Protein AF-0000000078633765 (afdb_homodimer)

Nearest PDB structures (foldseek):
  7vp2-assembly1_A  TM=8.323E-01  e=4.630E-08  Arabidopsis thaliana
  7vp5-assembly1_B  TM=8.942E-01  e=1.447E-07  Arabidopsis thaliana
  7vp4-assembly2_E  TM=9.116E-01  e=2.073E-07  Arabidopsis thaliana
  7vp4-assembly3_J  TM=9.241E-01  e=2.281E-06  Arabidopsis thaliana
  7vp4-assembly1_B  TM=9.145E-01  e=2.731E-06  Arabidopsis thaliana

InterPro domains:
  IPR005333 Transcription factor, TCP [PTHR31072] (24-94)
  IPR017887 Transcription factor TCP subgroup [PF03634] (32-100)
  IPR017887 Transcription factor TCP subgroup [PS51369] (33-91)

Structure (mmCIF, N/CA/C/O backbone):
data_AF-0000000078633765-model_v1
#
loop_
_entity.id
_entity.type
_entity.pdbx_description
1 polymer 'TCP domain-containing protein'
#
loop_
_atom_site.group_PDB
_atom_site.id
_atom_site.type_symbol
_atom_site.label_atom_id
_atom_site.label_alt_id
_atom_site.label_comp_id
_atom_site.label_asym_id
_atom_site.label_entity_id
_atom_site.label_seq_id
_atom_site.pdbx_PDB_ins_code
_atom_site.Cartn_x
_atom_site.Cartn_y
_atom_site.Cartn_z
_atom_site.occupancy
_atom_site.B_iso_or_equiv
_atom_site.auth_seq_id
_atom_site.auth_comp_id
_atom_site.auth_asym_id
_atom_site.auth_atom_id
_atom_site.pdbx_PDB_model_num
ATOM 1 N N . LEU A 1 1 ? -12.383 -4.688 -22.656 1 28.09 1 LEU A N 1
ATOM 2 C CA . LEU A 1 1 ? -13.508 -4.848 -21.75 1 28.09 1 LEU A CA 1
ATOM 3 C C . LEU A 1 1 ? -13.766 -3.564 -20.969 1 28.09 1 LEU A C 1
ATOM 5 O O . LEU A 1 1 ? -12.898 -3.086 -20.234 1 28.09 1 LEU A O 1
ATOM 9 N N . GLU A 1 2 ? -14.734 -2.764 -21.484 1 28.36 2 GLU A N 1
ATOM 10 C CA . GLU A 1 2 ? -15.195 -1.438 -21.078 1 28.36 2 GLU A CA 1
ATOM 11 C C . GLU A 1 2 ? -15.633 -1.429 -19.625 1 28.36 2 GLU A C 1
ATOM 13 O O . GLU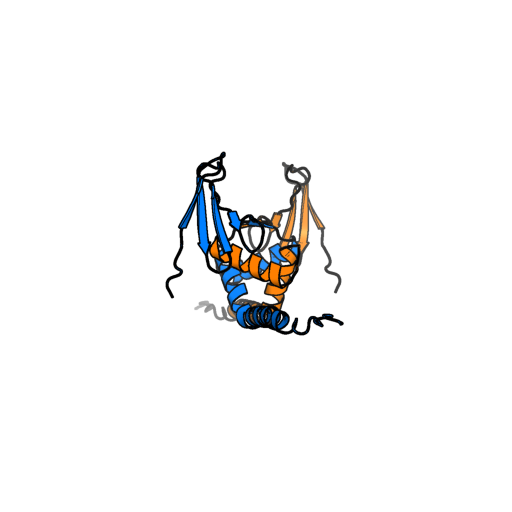 A 1 2 ? -16.5 -2.205 -19.219 1 28.36 2 GLU A O 1
ATOM 18 N N . ASN A 1 3 ? -14.68 -1.209 -18.703 1 32.03 3 ASN A N 1
ATOM 19 C CA . ASN A 1 3 ? -14.984 -0.953 -17.312 1 32.03 3 ASN A CA 1
ATOM 20 C C . ASN A 1 3 ? -16.219 -0.061 -17.156 1 32.03 3 ASN A C 1
ATOM 22 O O . ASN A 1 3 ? -16.156 1.135 -17.453 1 32.03 3 ASN A O 1
ATOM 26 N N . GLN A 1 4 ? -17.328 -0.613 -17.547 1 36.75 4 GLN A N 1
ATOM 27 C CA . GLN A 1 4 ? -18.609 0.084 -17.469 1 36.75 4 GLN A CA 1
ATOM 28 C C . GLN A 1 4 ? -18.844 0.65 -16.062 1 36.75 4 GLN A C 1
ATOM 30 O O . GLN A 1 4 ? -18.969 -0.104 -15.102 1 36.75 4 GLN A O 1
ATOM 35 N N . ARG A 1 5 ? -18.5 1.762 -15.945 1 44.59 5 ARG A N 1
ATOM 36 C CA . ARG A 1 5 ? -18.719 2.664 -14.812 1 44.59 5 ARG A CA 1
ATOM 37 C C . ARG A 1 5 ? -20.203 2.932 -14.609 1 44.59 5 ARG A C 1
ATOM 39 O O . ARG A 1 5 ? -20.859 3.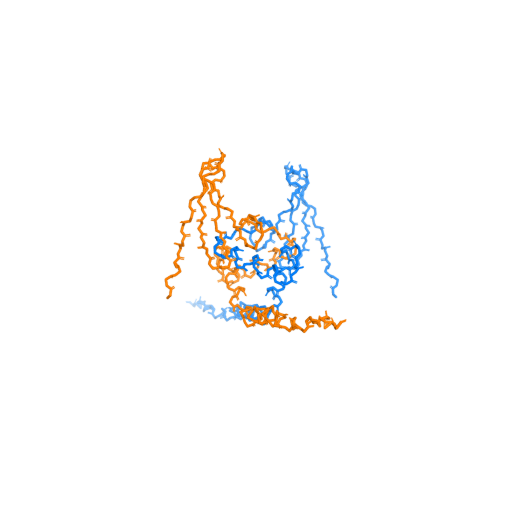51 -15.477 1 44.59 5 ARG A O 1
ATOM 46 N N . ARG A 1 6 ? -20.953 2.053 -13.914 1 40.91 6 ARG A N 1
ATOM 47 C CA . ARG A 1 6 ? -22.312 2.459 -13.609 1 40.91 6 ARG A CA 1
ATOM 48 C C . ARG A 1 6 ? -22.344 3.484 -12.484 1 40.91 6 ARG A C 1
ATOM 50 O O . ARG A 1 6 ? -21.797 3.25 -11.406 1 40.91 6 ARG A O 1
ATOM 57 N N . ARG A 1 7 ? -22.688 4.641 -12.75 1 45 7 ARG A N 1
ATOM 58 C CA . ARG A 1 7 ? -22.812 5.742 -11.797 1 45 7 ARG A CA 1
ATOM 59 C C . ARG A 1 7 ? -24.188 5.734 -11.117 1 45 7 ARG A C 1
ATOM 61 O O . ARG A 1 7 ? -25.219 5.711 -11.789 1 45 7 ARG A O 1
ATOM 68 N N . LEU A 1 8 ? -24.25 5.324 -9.844 1 48.59 8 LEU A N 1
ATOM 69 C CA . LEU A 1 8 ? -25.484 5.473 -9.102 1 48.59 8 LEU A CA 1
ATOM 70 C C . LEU A 1 8 ? -25.438 6.699 -8.195 1 48.59 8 LEU A C 1
ATOM 72 O O . LEU A 1 8 ? -24.406 6.977 -7.574 1 48.59 8 LEU A O 1
ATOM 76 N N . SER A 1 9 ? -26.344 7.637 -8.344 1 43.41 9 SER A N 1
ATOM 77 C CA . SER A 1 9 ? -26.453 8.844 -7.539 1 43.41 9 SER A CA 1
ATOM 78 C C . SER A 1 9 ? -27.438 8.648 -6.383 1 43.41 9 SER A C 1
ATOM 80 O O . SER A 1 9 ? -28.531 8.109 -6.566 1 43.41 9 SER A O 1
ATOM 82 N N . PHE A 1 10 ? -26.891 8.422 -5.18 1 45.28 10 PHE A N 1
ATOM 83 C CA . PHE A 1 10 ? -27.781 8.375 -4.027 1 45.28 10 PHE A CA 1
ATOM 84 C C . PHE A 1 10 ? -27.75 9.695 -3.266 1 45.28 10 PHE A C 1
ATOM 86 O O . PHE A 1 10 ? -26.703 10.32 -3.129 1 45.28 10 PHE A O 1
ATOM 93 N N . GLN A 1 11 ? -28.906 10.25 -3.016 1 46.56 11 GLN A N 1
ATOM 94 C CA . GLN A 1 11 ? -29.109 11.5 -2.293 1 46.56 11 GLN A CA 1
ATOM 95 C C . GLN A 1 11 ? -29.25 11.25 -0.794 1 46.56 11 GLN A C 1
ATOM 97 O O . GLN A 1 11 ? -30.094 10.453 -0.371 1 46.56 11 GLN A O 1
ATOM 102 N N . SER A 1 12 ? -28.219 11.234 -0.003 1 42.44 12 SER A N 1
ATOM 103 C CA . SER A 1 12 ? -28.391 11.219 1.445 1 42.44 12 SER A CA 1
ATOM 104 C C . SER A 1 12 ? -28.438 12.633 2.018 1 42.44 12 SER A C 1
ATOM 106 O O . SER A 1 12 ? -27.984 13.586 1.366 1 42.44 12 SER A O 1
ATOM 108 N N . ARG A 1 13 ? -29.031 12.828 3.227 1 50.56 13 ARG A N 1
ATOM 109 C CA . ARG A 1 13 ? -29.297 14.109 3.869 1 50.56 13 ARG A CA 1
ATOM 110 C C . ARG A 1 13 ? -28.062 15.016 3.814 1 50.56 13 ARG A C 1
ATOM 112 O O . ARG A 1 13 ? -28.188 16.234 3.736 1 50.56 13 ARG A O 1
ATOM 119 N N . GLY A 1 14 ? -26.875 14.641 4.008 1 46.53 14 GLY A N 1
ATOM 120 C CA . GLY A 1 14 ? -25.641 15.406 4.105 1 46.53 14 GLY A CA 1
ATOM 121 C C . GLY A 1 14 ? -24.875 15.469 2.795 1 46.53 14 GLY A C 1
ATOM 122 O O . GLY A 1 14 ? -23.688 15.773 2.781 1 46.53 14 GLY A O 1
ATOM 123 N N . GLY A 1 15 ? -25.562 15.5 1.673 1 52.66 15 GLY A N 1
ATOM 124 C CA . GLY A 1 15 ? -25.141 15.797 0.319 1 52.66 15 GLY A CA 1
ATOM 125 C C . GLY A 1 15 ? -25.219 14.609 -0.617 1 52.66 15 GLY A C 1
ATOM 126 O O . GLY A 1 15 ? -25.578 13.508 -0.194 1 52.66 15 GLY A O 1
ATOM 127 N N . GLU A 1 16 ? -25.297 14.969 -1.911 1 61.03 16 GLU A N 1
ATOM 128 C CA . GLU A 1 16 ? -25.406 13.977 -2.979 1 61.03 16 GLU A CA 1
ATOM 129 C C . GLU A 1 16 ? -24.141 13.117 -3.064 1 61.03 16 GLU A C 1
ATOM 131 O O . GLU A 1 16 ? -23.031 13.633 -2.924 1 61.03 16 GLU A O 1
ATOM 136 N N . ARG A 1 17 ? -24.344 11.953 -2.668 1 60.34 17 ARG A N 1
ATOM 137 C CA . ARG A 1 17 ? -23.266 11 -2.883 1 60.34 17 ARG A CA 1
ATOM 138 C C . ARG A 1 17 ? -23.406 10.289 -4.227 1 60.34 17 ARG A C 1
ATOM 140 O O . ARG A 1 17 ? -24.531 10.031 -4.676 1 60.34 17 ARG A O 1
ATOM 147 N N . GLU A 1 18 ? -22.312 10.367 -4.996 1 66.94 18 GLU A N 1
ATOM 148 C CA . GLU A 1 18 ? -22.234 9.586 -6.23 1 66.94 18 GLU A CA 1
ATOM 149 C C . GLU A 1 18 ? -21.531 8.258 -6.004 1 66.94 18 GLU A C 1
ATOM 151 O O . GLU A 1 18 ? -20.5 8.203 -5.336 1 66.94 18 GLU A O 1
ATOM 156 N N . ILE A 1 19 ? -22.219 7.258 -6.266 1 68.75 19 ILE A N 1
ATOM 157 C CA . ILE A 1 19 ? -21.625 5.922 -6.199 1 68.75 19 ILE A CA 1
ATOM 158 C C . ILE A 1 19 ? -21.281 5.438 -7.605 1 68.75 19 ILE A C 1
ATOM 160 O O . ILE A 1 19 ? -22.125 5.484 -8.508 1 68.75 19 ILE A O 1
ATOM 164 N N . VAL A 1 20 ? -20 5.195 -7.82 1 67 20 VAL A N 1
ATOM 165 C CA . VAL A 1 20 ? -19.547 4.605 -9.078 1 67 20 VAL A CA 1
ATOM 166 C C . VAL A 1 20 ? -19.109 3.16 -8.836 1 67 20 VAL A C 1
ATOM 168 O O . VAL A 1 20 ? -18.219 2.9 -8.031 1 67 20 VAL A O 1
ATOM 171 N N . GLU A 1 21 ? -19.781 2.295 -9.453 1 69.38 21 GLU A N 1
ATOM 172 C CA . GLU A 1 21 ? -19.438 0.878 -9.352 1 69.38 21 GLU A CA 1
ATOM 173 C C . GLU A 1 21 ? -18.172 0.551 -10.133 1 69.38 21 GLU A C 1
ATOM 175 O O . GLU A 1 21 ? -17.984 1.037 -11.25 1 69.38 21 GLU A O 1
ATOM 180 N N . VAL A 1 22 ? -17.344 0.003 -9.477 1 61.75 22 VAL A N 1
ATOM 181 C CA . VAL A 1 22 ? -16.141 -0.502 -10.117 1 61.75 22 VAL A CA 1
ATOM 182 C C . VAL A 1 22 ? -15.961 -1.981 -9.781 1 61.75 22 VAL A C 1
ATOM 184 O O . VAL A 1 22 ? -16.609 -2.504 -8.875 1 61.75 22 VAL A O 1
ATOM 187 N N . GLU A 1 23 ? -15.273 -2.684 -10.656 1 60.44 23 GLU A N 1
ATOM 188 C CA . GLU A 1 23 ? -15.023 -4.094 -10.375 1 60.44 23 GLU A CA 1
ATOM 189 C C . GLU A 1 23 ? -14.5 -4.289 -8.953 1 60.44 23 GLU A C 1
ATOM 191 O O . GLU A 1 23 ? -13.461 -3.729 -8.586 1 60.44 23 GLU A O 1
ATOM 196 N N . GLY A 1 24 ? -15.188 -5.012 -8.242 1 56.12 24 GLY A N 1
ATOM 197 C CA . GLY A 1 24 ? -14.758 -5.355 -6.898 1 56.12 24 GLY A CA 1
ATOM 198 C C . GLY A 1 24 ? -15.219 -4.363 -5.848 1 56.12 24 GLY A C 1
ATOM 199 O O . GLY A 1 24 ? -14.938 -4.527 -4.66 1 56.12 24 GLY A O 1
ATOM 200 N N . GLY A 1 25 ? -15.75 -3.287 -6.332 1 69.19 25 GLY A N 1
ATOM 201 C CA . GLY A 1 25 ? -16.203 -2.355 -5.316 1 69.19 25 GLY A CA 1
ATOM 202 C C . GLY A 1 25 ? -16.891 -1.127 -5.891 1 69.19 25 GLY A C 1
ATOM 203 O O . GLY A 1 25 ? -17.469 -1.183 -6.977 1 69.19 25 GLY A O 1
ATOM 204 N N . HIS A 1 26 ? -17.016 -0.243 -5.043 1 72.19 26 HIS A N 1
ATOM 205 C CA . HIS A 1 26 ? -17.625 1.006 -5.496 1 72.19 26 HIS A CA 1
ATOM 206 C C . HIS A 1 26 ? -16.859 2.211 -4.957 1 72.19 26 HIS A C 1
ATOM 208 O O . HIS A 1 26 ? -16.109 2.096 -3.984 1 72.19 26 HIS A O 1
ATOM 214 N N . ILE A 1 27 ? -16.844 3.309 -5.703 1 75.94 27 ILE A N 1
ATOM 215 C CA . ILE A 1 27 ? -16.312 4.602 -5.297 1 75.94 27 ILE A CA 1
ATOM 216 C C . ILE A 1 27 ? -17.453 5.508 -4.832 1 75.94 27 ILE A C 1
ATOM 218 O O . ILE A 1 27 ? -18.469 5.641 -5.52 1 75.94 27 ILE A O 1
ATOM 222 N N . VAL A 1 28 ? -17.391 5.965 -3.592 1 70.56 28 VAL A N 1
ATOM 223 C CA . VAL A 1 28 ? -18.406 6.871 -3.068 1 70.56 28 VAL A CA 1
ATOM 224 C C . VAL A 1 28 ? -17.828 8.273 -2.928 1 70.56 28 VAL A C 1
ATOM 226 O O . VAL A 1 28 ? -16.734 8.453 -2.373 1 70.56 28 VAL A O 1
ATOM 229 N N . ARG A 1 29 ? -18.328 9.156 -3.596 1 66.75 29 ARG A N 1
ATOM 230 C CA . ARG A 1 29 ? -17.891 10.547 -3.545 1 66.75 29 ARG A CA 1
ATOM 231 C C . ARG A 1 29 ? -19 11.453 -3.006 1 66.75 29 ARG A C 1
ATOM 233 O O . ARG A 1 29 ? -20.156 11.352 -3.43 1 66.75 29 ARG A O 1
ATOM 240 N N . ALA A 1 30 ? -18.625 11.953 -1.748 1 58.84 30 ALA A N 1
ATOM 241 C CA . ALA A 1 30 ? -19.594 12.945 -1.314 1 58.84 30 ALA A CA 1
ATOM 242 C C . ALA A 1 30 ? -19.422 14.258 -2.072 1 58.84 30 ALA A C 1
ATOM 244 O O . ALA A 1 30 ? -18.297 14.695 -2.316 1 58.84 30 ALA A O 1
ATOM 245 N N . ILE A 1 31 ? -20.5 14.562 -2.58 1 55.72 31 ILE A N 1
ATOM 246 C CA . ILE A 1 31 ? -20.531 15.883 -3.205 1 55.72 31 ILE A CA 1
ATOM 247 C C . ILE A 1 31 ? -20.516 16.969 -2.129 1 55.72 31 ILE A C 1
ATOM 249 O O . ILE A 1 31 ? -21.281 16.906 -1.162 1 55.72 31 ILE A O 1
ATOM 253 N N . GLY A 1 32 ? -19.391 17.812 -2.117 1 53.12 32 GLY A N 1
ATOM 254 C CA . GLY A 1 32 ? -19.359 18.969 -1.224 1 53.12 32 GLY A CA 1
ATOM 255 C C . GLY A 1 32 ? -18.359 18.812 -0.095 1 53.12 32 GLY A C 1
ATOM 256 O O . GLY A 1 32 ? -18.25 19.703 0.759 1 53.12 32 GLY A O 1
ATOM 257 N N . ARG A 1 33 ? -17.812 17.484 0.115 1 55.78 33 ARG A N 1
ATOM 258 C CA . ARG A 1 33 ? -16.953 17.406 1.284 1 55.78 33 ARG A CA 1
ATOM 259 C C . ARG A 1 33 ? -15.648 18.172 1.062 1 55.78 33 ARG A C 1
ATOM 261 O O . ARG A 1 33 ? -15.188 18.297 -0.072 1 55.78 33 ARG A O 1
ATOM 268 N N . LYS A 1 34 ? -15.352 18.766 2.078 1 57.31 34 LYS A N 1
ATOM 269 C CA . LYS A 1 34 ? -14.141 19.578 2.111 1 57.31 34 LYS A CA 1
ATOM 270 C C . LYS A 1 34 ? -12.93 18.781 1.613 1 57.31 34 LYS A C 1
ATOM 272 O O . LYS A 1 34 ? -12.102 19.312 0.867 1 57.31 34 LYS A O 1
ATOM 277 N N . ASP A 1 35 ? -12.922 17.641 2.176 1 59.5 35 ASP A N 1
ATOM 278 C CA . ASP A 1 35 ? -11.75 16.922 1.69 1 59.5 35 ASP A CA 1
ATOM 279 C C . ASP A 1 35 ? -12.078 16.141 0.422 1 59.5 35 ASP A C 1
ATOM 281 O O . ASP A 1 35 ? -12.969 15.281 0.425 1 59.5 35 ASP A O 1
ATOM 285 N N . GLY A 1 36 ? -12.445 16.859 -0.588 1 57.91 36 GLY A N 1
ATOM 286 C CA . GLY A 1 36 ? -12.789 16.484 -1.948 1 57.91 36 GLY A CA 1
ATOM 287 C C . GLY A 1 36 ? -12.328 15.078 -2.305 1 57.91 36 GLY A C 1
ATOM 288 O O . GLY A 1 36 ? -12.281 14.719 -3.484 1 57.91 36 GLY A O 1
ATOM 289 N N . HIS A 1 37 ? -11.875 14.258 -1.226 1 65.69 37 HIS A N 1
ATOM 290 C CA . HIS A 1 37 ? -11.383 12.969 -1.693 1 65.69 37 HIS A CA 1
ATOM 291 C C . HIS A 1 37 ? -12.461 11.891 -1.59 1 65.69 37 HIS A C 1
ATOM 293 O O . HIS A 1 37 ? -13.227 11.867 -0.626 1 65.69 37 HIS A O 1
ATOM 299 N N . SER A 1 38 ? -12.672 11.117 -2.623 1 71.31 38 SER A N 1
ATOM 300 C CA . SER A 1 38 ? -13.602 9.992 -2.709 1 71.31 38 SER A CA 1
ATOM 301 C C . SER A 1 38 ? -13.203 8.867 -1.765 1 71.31 38 SER A C 1
ATOM 303 O O . SER A 1 38 ? -12.031 8.742 -1.406 1 71.31 38 SER A O 1
ATOM 305 N N . LYS A 1 39 ? -14.125 8.188 -1.198 1 76.12 39 LYS A N 1
ATOM 306 C CA . LYS A 1 39 ? -13.906 6.938 -0.477 1 76.12 39 LYS A CA 1
ATOM 307 C C . LYS A 1 39 ? -14.18 5.73 -1.371 1 76.12 39 LYS A C 1
ATOM 309 O O . LYS A 1 39 ? -14.82 5.859 -2.416 1 76.12 39 LYS A O 1
ATOM 314 N N . VAL A 1 40 ? -13.656 4.602 -1.014 1 75.25 40 VAL A N 1
ATOM 315 C CA . VAL A 1 40 ? -13.859 3.371 -1.77 1 75.25 40 VAL A CA 1
ATOM 316 C C . VAL A 1 40 ? -14.594 2.352 -0.908 1 75.25 40 VAL A C 1
ATOM 318 O O . VAL A 1 40 ? -14.398 2.293 0.308 1 75.25 40 VAL A O 1
ATOM 321 N N . CYS A 1 41 ? -15.539 1.785 -1.489 1 72 41 CYS A N 1
ATOM 322 C CA . CYS A 1 41 ? -16.297 0.757 -0.792 1 72 41 CYS A CA 1
ATOM 323 C C . CYS A 1 41 ? -16.047 -0.617 -1.399 1 72 41 CYS A C 1
ATOM 325 O O . CYS A 1 41 ? -16.109 -0.783 -2.619 1 72 41 CYS A O 1
ATOM 327 N N . THR A 1 42 ? -15.586 -1.505 -0.692 1 70.06 42 THR A N 1
ATOM 328 C CA . THR A 1 42 ? -15.516 -2.906 -1.093 1 70.06 42 THR A CA 1
ATOM 329 C C . THR A 1 42 ? -16.672 -3.695 -0.503 1 70.06 42 THR A C 1
ATOM 331 O O . THR A 1 42 ? -17.781 -3.164 -0.349 1 70.06 42 THR A O 1
ATOM 334 N N . VAL A 1 43 ? -16.594 -4.746 0.115 1 68.19 43 VAL A N 1
ATOM 335 C CA . VAL A 1 43 ? -17.688 -5.633 0.514 1 68.19 43 VAL A CA 1
ATOM 336 C C . VAL A 1 43 ? -18.609 -4.918 1.503 1 68.19 43 VAL A C 1
ATOM 338 O O . VAL A 1 43 ? -19.812 -4.836 1.291 1 68.19 43 VAL A O 1
ATOM 341 N N . CYS A 1 44 ? -18.031 -4.289 2.525 1 62.97 44 CYS A N 1
ATOM 342 C CA . CYS A 1 44 ? -19.047 -3.973 3.525 1 62.97 44 CYS A CA 1
ATOM 343 C C . CYS A 1 44 ? -18.969 -2.504 3.924 1 62.97 44 CYS A C 1
ATOM 345 O O . CYS A 1 44 ? -19.984 -1.926 4.348 1 62.97 44 CYS A O 1
ATOM 347 N N . TRP A 1 45 ? -17.844 -2.014 3.715 1 70.12 45 TRP A N 1
ATOM 348 C CA . TRP A 1 45 ? -17.781 -0.697 4.344 1 70.12 45 TRP A CA 1
ATOM 349 C C . TRP A 1 45 ? -16.859 0.236 3.574 1 70.12 45 TRP A C 1
ATOM 351 O O . TRP A 1 45 ? -15.906 -0.215 2.932 1 70.12 45 TRP A O 1
ATOM 361 N N . PRO A 1 46 ? -17.234 1.546 3.615 1 80.69 46 PRO A N 1
ATOM 362 C CA . PRO A 1 46 ? -16.375 2.537 2.965 1 80.69 46 PRO A CA 1
ATOM 363 C C . PRO A 1 46 ? -15 2.633 3.609 1 80.69 46 PRO A C 1
ATOM 365 O O . PRO A 1 46 ? -14.875 2.539 4.832 1 80.69 46 PRO A O 1
ATOM 368 N N . ARG A 1 47 ? -14.031 2.717 2.764 1 85.94 47 ARG A N 1
ATOM 369 C CA . ARG A 1 47 ? -12.641 2.85 3.199 1 85.94 47 ARG A CA 1
ATOM 370 C C . ARG A 1 47 ? -11.969 4.043 2.529 1 85.94 47 ARG A C 1
ATOM 372 O O . ARG A 1 47 ? -12.383 4.473 1.45 1 85.94 47 ARG A O 1
ATOM 379 N N . ASP A 1 48 ? -11 4.574 3.221 1 85.56 48 ASP A N 1
ATOM 380 C CA . ASP A 1 48 ? -10.211 5.664 2.662 1 85.56 48 ASP A CA 1
ATOM 381 C C . ASP A 1 48 ? -9.305 5.168 1.539 1 85.56 48 ASP A C 1
ATOM 383 O O . ASP A 1 48 ? -8.922 3.998 1.517 1 85.56 48 ASP A O 1
ATOM 387 N N . ARG A 1 49 ? -9.008 6.051 0.727 1 91.06 49 ARG A N 1
ATOM 388 C CA . ARG A 1 49 ? -8.086 5.715 -0.354 1 91.06 49 ARG A CA 1
ATOM 389 C C . ARG A 1 49 ? -6.637 5.754 0.129 1 91.06 49 ARG A C 1
ATOM 391 O O . ARG A 1 49 ? -5.719 5.383 -0.607 1 91.06 49 ARG A O 1
ATOM 398 N N . CYS A 1 50 ? -6.457 6.234 1.303 1 91.12 50 CYS A N 1
ATOM 399 C CA . CYS A 1 50 ? -5.133 6.254 1.917 1 91.12 50 CYS A CA 1
ATOM 400 C C . CYS A 1 50 ? -4.914 5.016 2.777 1 91.12 50 CYS A C 1
ATOM 402 O O . CYS A 1 50 ? -5.59 4.828 3.789 1 91.12 50 CYS A O 1
ATOM 404 N N . VAL A 1 51 ? -3.984 4.184 2.496 1 94.25 51 VAL A N 1
ATOM 405 C CA . VAL A 1 51 ? -3.65 2.957 3.215 1 94.25 51 VAL A CA 1
ATOM 406 C C . VAL A 1 51 ? -2.516 3.23 4.199 1 94.25 51 VAL A C 1
ATOM 408 O O . VAL A 1 51 ? -1.382 3.496 3.793 1 94.25 51 VAL A O 1
ATOM 411 N N . ARG A 1 52 ? -2.832 3.166 5.457 1 91.44 52 ARG A N 1
ATOM 412 C CA . ARG A 1 52 ? -1.803 3.363 6.473 1 91.44 52 ARG A CA 1
ATOM 413 C C . ARG A 1 52 ? -1.006 2.082 6.699 1 91.44 52 ARG A C 1
ATOM 415 O O . ARG A 1 52 ? -1.576 1.04 7.031 1 91.44 52 ARG A O 1
ATOM 422 N N . LEU A 1 53 ? 0.319 2.189 6.594 1 94.31 53 LEU A N 1
ATOM 423 C CA . LEU A 1 53 ? 1.208 1.038 6.707 1 94.31 53 LEU A CA 1
ATOM 424 C C . LEU A 1 53 ? 2.074 1.143 7.961 1 94.31 53 LEU A C 1
ATOM 426 O O . LEU A 1 53 ? 2.283 2.238 8.484 1 94.31 53 LEU A O 1
ATOM 430 N N . ALA A 1 54 ? 2.428 -0.034 8.398 1 91.19 54 ALA A N 1
ATOM 431 C CA . ALA A 1 54 ? 3.49 -0.042 9.406 1 91.19 54 ALA A CA 1
ATOM 432 C C . ALA A 1 54 ? 4.773 0.566 8.844 1 91.19 54 ALA A C 1
ATOM 434 O O . ALA A 1 54 ? 5.008 0.54 7.637 1 91.19 54 ALA A O 1
ATOM 435 N N . ALA A 1 55 ? 5.551 1.074 9.734 1 87.44 55 ALA A N 1
ATOM 436 C CA . ALA A 1 55 ? 6.754 1.788 9.32 1 87.44 55 ALA A CA 1
ATOM 437 C C . ALA A 1 55 ? 7.617 0.921 8.414 1 87.44 55 ALA A C 1
ATOM 439 O O . ALA A 1 55 ? 8.016 1.355 7.328 1 87.44 55 ALA A O 1
ATOM 440 N N . HIS A 1 56 ? 7.918 -0.292 8.891 1 89.38 56 HIS A N 1
ATOM 441 C CA . HIS A 1 56 ? 8.781 -1.189 8.141 1 89.38 56 HIS A CA 1
ATOM 442 C C . HIS A 1 56 ? 8.18 -1.533 6.785 1 89.38 56 HIS A C 1
ATOM 444 O O . HIS A 1 56 ? 8.875 -1.548 5.77 1 89.38 56 HIS A O 1
ATOM 450 N N . THR A 1 57 ? 6.902 -1.779 6.723 1 94.62 57 THR A N 1
ATOM 451 C CA . THR A 1 57 ? 6.203 -2.121 5.488 1 94.62 57 THR A CA 1
ATOM 452 C C . THR A 1 57 ? 6.199 -0.939 4.523 1 94.62 57 THR A C 1
ATOM 454 O O . THR A 1 57 ? 6.391 -1.114 3.32 1 94.62 57 THR A O 1
ATOM 457 N N . ALA A 1 58 ? 5.949 0.265 5.094 1 93.44 58 ALA A N 1
ATOM 458 C CA . ALA A 1 58 ? 5.965 1.479 4.285 1 93.44 58 ALA A CA 1
ATOM 459 C C . ALA A 1 58 ? 7.32 1.678 3.615 1 93.44 58 ALA A C 1
ATOM 461 O O . ALA A 1 58 ? 7.391 2.008 2.43 1 93.44 58 ALA A O 1
ATOM 462 N N . ILE A 1 59 ? 8.352 1.455 4.316 1 90.88 59 ILE A N 1
ATOM 463 C CA . ILE A 1 59 ? 9.703 1.618 3.789 1 90.88 59 ILE A CA 1
ATOM 464 C C . ILE A 1 59 ? 9.93 0.641 2.637 1 90.88 59 ILE A C 1
ATOM 466 O O . ILE A 1 59 ? 10.469 1.017 1.594 1 90.88 59 ILE A O 1
ATOM 470 N N . GLN A 1 60 ? 9.531 -0.547 2.848 1 93.06 60 GLN A N 1
ATOM 471 C CA . GLN A 1 60 ? 9.688 -1.55 1.799 1 93.06 60 GLN A CA 1
ATOM 472 C C . GLN A 1 60 ? 8.883 -1.175 0.556 1 93.06 60 GLN A C 1
ATOM 474 O O . GLN A 1 60 ? 9.383 -1.288 -0.567 1 93.06 60 GLN A O 1
ATOM 479 N N . PHE A 1 61 ? 7.617 -0.785 0.706 1 95.69 61 PHE A N 1
ATOM 480 C CA . PHE A 1 61 ? 6.766 -0.388 -0.409 1 95.69 61 PHE A CA 1
ATOM 481 C C . PHE A 1 61 ? 7.406 0.748 -1.2 1 95.69 61 PHE A C 1
ATOM 483 O O . PHE A 1 61 ? 7.48 0.69 -2.43 1 95.69 61 PHE A O 1
ATOM 490 N N . TYR A 1 62 ? 7.852 1.805 -0.423 1 93.44 62 TYR A N 1
ATOM 491 C CA . TYR A 1 62 ? 8.414 2.979 -1.08 1 93.44 62 TYR A CA 1
ATOM 492 C C . TYR A 1 62 ? 9.75 2.643 -1.739 1 93.44 62 TYR A C 1
ATOM 494 O O . TYR A 1 62 ? 10.094 3.203 -2.783 1 93.44 62 TYR A O 1
ATOM 502 N N . ASP A 1 63 ? 10.523 1.729 -1.113 1 91.69 63 ASP A N 1
ATOM 503 C CA . ASP A 1 63 ? 11.758 1.282 -1.745 1 91.69 63 ASP A CA 1
ATOM 504 C C . ASP A 1 63 ? 11.484 0.65 -3.107 1 91.69 63 ASP A C 1
ATOM 506 O O . ASP A 1 63 ? 12.164 0.957 -4.09 1 91.69 63 ASP A O 1
ATOM 510 N N . VAL A 1 64 ? 10.539 -0.211 -3.178 1 94.25 64 VAL A N 1
ATOM 511 C CA . VAL A 1 64 ? 10.172 -0.851 -4.438 1 94.25 64 VAL A CA 1
ATOM 512 C C . VAL A 1 64 ? 9.656 0.2 -5.418 1 94.25 64 VAL A C 1
ATOM 514 O O . VAL A 1 64 ? 10.023 0.185 -6.598 1 94.25 64 VAL A O 1
ATOM 517 N N . GLN A 1 65 ? 8.797 1.153 -4.922 1 94.19 65 GLN A N 1
ATOM 518 C CA . GLN A 1 65 ? 8.312 2.232 -5.777 1 94.19 65 GLN A CA 1
ATOM 519 C C . GLN A 1 65 ? 9.469 2.996 -6.41 1 94.19 65 GLN A C 1
ATOM 521 O O . GLN A 1 65 ? 9.453 3.281 -7.609 1 94.19 65 GLN A O 1
ATOM 526 N N . ASP A 1 66 ? 10.438 3.279 -5.574 1 90.44 66 ASP A N 1
ATOM 527 C CA . ASP A 1 66 ? 11.594 4.035 -6.043 1 90.44 66 ASP A CA 1
ATOM 528 C C . ASP A 1 66 ? 12.383 3.236 -7.074 1 90.44 66 ASP A C 1
ATOM 530 O O . ASP A 1 66 ? 12.828 3.787 -8.086 1 90.44 66 ASP A O 1
ATOM 534 N N . ARG A 1 67 ? 12.586 2.02 -6.891 1 91.44 67 ARG A N 1
ATOM 535 C CA . ARG A 1 67 ? 13.352 1.174 -7.797 1 91.44 67 ARG A CA 1
ATOM 536 C C . ARG A 1 67 ? 12.625 1.002 -9.133 1 91.44 67 ARG A C 1
ATOM 538 O O . ARG A 1 67 ? 13.266 0.865 -10.172 1 91.44 67 ARG A O 1
ATOM 545 N N . LEU A 1 68 ? 11.375 0.986 -9.094 1 93.12 68 LEU A N 1
ATOM 546 C CA . LEU A 1 68 ? 10.57 0.87 -10.305 1 93.12 68 LEU A CA 1
ATOM 547 C C . LEU A 1 68 ? 10.531 2.191 -11.062 1 93.12 68 LEU A C 1
ATOM 549 O O . LEU A 1 68 ? 10.188 2.225 -12.242 1 93.12 68 LEU A O 1
ATOM 553 N N . GLY A 1 69 ? 10.812 3.305 -10.289 1 90.69 69 GLY A N 1
ATOM 554 C CA . GLY A 1 69 ? 10.82 4.625 -10.906 1 90.69 69 GLY A CA 1
ATOM 555 C C . GLY A 1 69 ? 9.438 5.234 -11.023 1 90.69 69 GLY A C 1
ATOM 556 O O . GLY A 1 69 ? 9.188 6.043 -11.922 1 90.69 69 GLY A O 1
ATOM 557 N N . TYR A 1 70 ? 8.484 4.785 -10.266 1 92.44 70 TYR A N 1
ATOM 558 C CA . TYR A 1 70 ? 7.129 5.32 -10.305 1 92.44 70 TYR A CA 1
ATOM 559 C C . TYR A 1 70 ? 6.996 6.543 -9.406 1 92.44 70 TYR A C 1
ATOM 561 O O . TYR A 1 70 ? 7.484 6.543 -8.273 1 92.44 70 TYR A O 1
ATOM 569 N N . ASP A 1 71 ? 6.398 7.543 -9.742 1 89.44 71 ASP A N 1
ATOM 570 C CA . ASP A 1 71 ? 6.164 8.742 -8.953 1 89.44 71 ASP A CA 1
ATOM 571 C C . ASP A 1 71 ? 4.898 8.609 -8.109 1 89.44 71 ASP A C 1
ATOM 573 O O . ASP A 1 71 ? 4.793 9.203 -7.031 1 89.44 71 ASP A O 1
ATOM 577 N N . ARG A 1 72 ? 3.975 7.789 -8.672 1 93 72 ARG A N 1
ATOM 578 C CA . ARG A 1 72 ? 2.699 7.602 -7.988 1 93 72 ARG A CA 1
ATOM 579 C C . ARG A 1 72 ? 2.654 6.258 -7.27 1 93 72 ARG A C 1
ATOM 581 O O . ARG A 1 72 ? 2.873 5.211 -7.887 1 93 72 ARG A O 1
ATOM 588 N N . PRO A 1 73 ? 2.336 6.25 -6.004 1 95.62 73 PRO A N 1
ATOM 589 C CA . PRO A 1 73 ? 2.266 4.992 -5.258 1 95.62 73 PRO A CA 1
ATOM 590 C C . PRO A 1 73 ? 1.267 4.004 -5.859 1 95.62 73 PRO A C 1
ATOM 592 O O . PRO A 1 73 ? 1.472 2.791 -5.785 1 95.62 73 PRO A O 1
ATOM 595 N N . SER A 1 74 ? 0.228 4.445 -6.473 1 96.19 74 SER A N 1
ATOM 596 C CA . SER A 1 74 ? -0.778 3.57 -7.066 1 96.19 74 SER A CA 1
ATOM 597 C C . SER A 1 74 ? -0.172 2.688 -8.148 1 96.19 74 SER A C 1
ATOM 599 O O . SER A 1 74 ? -0.584 1.538 -8.328 1 96.19 74 SER A O 1
ATOM 601 N N . LYS A 1 75 ? 0.735 3.299 -8.891 1 97.31 75 LYS A N 1
ATOM 602 C CA . LYS A 1 75 ? 1.392 2.523 -9.938 1 97.31 75 LYS A CA 1
ATOM 603 C C . LYS A 1 75 ? 2.221 1.388 -9.344 1 97.31 75 LYS A C 1
ATOM 605 O O . LYS A 1 75 ? 2.256 0.285 -9.898 1 97.31 75 LYS A O 1
ATOM 610 N N . ALA A 1 76 ? 2.943 1.604 -8.297 1 97.75 76 ALA A N 1
ATOM 611 C CA . ALA A 1 76 ? 3.693 0.561 -7.598 1 97.75 76 ALA A CA 1
ATOM 612 C C . ALA A 1 76 ? 2.76 -0.519 -7.059 1 97.75 76 ALA A C 1
ATOM 614 O O . ALA A 1 76 ? 3.059 -1.712 -7.156 1 97.75 76 ALA A O 1
ATOM 615 N N . MET A 1 77 ? 1.693 -0.074 -6.508 1 98.31 77 MET A N 1
ATOM 616 C CA . MET A 1 77 ? 0.724 -1.036 -5.992 1 98.31 77 MET A CA 1
ATOM 617 C C . MET A 1 77 ? 0.166 -1.901 -7.117 1 98.31 77 MET A C 1
ATOM 619 O O . MET A 1 77 ? -0.014 -3.109 -6.945 1 98.31 77 MET A O 1
ATOM 623 N N . ASP A 1 78 ? -0.18 -1.249 -8.273 1 97.5 78 ASP A N 1
ATOM 624 C CA . ASP A 1 78 ? -0.628 -2.006 -9.438 1 97.5 78 ASP A CA 1
ATOM 625 C C . ASP A 1 78 ? 0.404 -3.057 -9.844 1 97.5 78 ASP A C 1
ATOM 627 O O . ASP A 1 78 ? 0.044 -4.168 -10.234 1 97.5 78 ASP A O 1
ATOM 631 N N . TRP A 1 79 ? 1.664 -2.656 -9.82 1 97.69 79 TRP A N 1
ATOM 632 C CA . TRP A 1 79 ? 2.746 -3.596 -10.094 1 97.69 79 TRP A CA 1
ATOM 633 C C . TRP A 1 79 ? 2.695 -4.781 -9.141 1 97.69 79 TRP A C 1
ATOM 635 O O . TRP A 1 79 ? 2.797 -5.934 -9.562 1 97.69 79 TRP A O 1
ATOM 645 N N . PHE A 1 80 ? 2.516 -4.574 -7.809 1 98.12 80 PHE A N 1
ATOM 646 C CA . PHE A 1 80 ? 2.383 -5.637 -6.82 1 98.12 80 PHE A CA 1
ATOM 647 C C . PHE A 1 80 ? 1.202 -6.543 -7.152 1 98.12 80 PHE A C 1
ATOM 649 O O . PHE A 1 80 ? 1.318 -7.77 -7.098 1 98.12 80 PHE A O 1
ATOM 656 N N . ILE A 1 81 ? 0.074 -5.934 -7.52 1 97.38 81 ILE A N 1
ATOM 657 C CA . ILE A 1 81 ? -1.135 -6.684 -7.852 1 97.38 81 ILE A CA 1
ATOM 658 C C . ILE A 1 81 ? -0.874 -7.574 -9.062 1 97.38 81 ILE A C 1
ATOM 660 O O . ILE A 1 81 ? -1.288 -8.734 -9.086 1 97.38 81 ILE A O 1
ATOM 664 N N . ASN A 1 82 ? -0.177 -7.051 -10.008 1 97.69 82 ASN A N 1
ATOM 665 C CA . ASN A 1 82 ? 0.151 -7.824 -11.203 1 97.69 82 ASN A CA 1
ATOM 666 C C . ASN A 1 82 ? 1.082 -8.992 -10.875 1 97.69 82 ASN A C 1
ATOM 668 O O . ASN A 1 82 ? 0.913 -10.094 -11.406 1 97.69 82 ASN A O 1
ATOM 672 N N . LYS A 1 83 ? 2.068 -8.703 -10.008 1 97.38 83 LYS A N 1
ATOM 673 C CA . LYS A 1 83 ? 3.012 -9.758 -9.633 1 97.38 83 LYS A CA 1
ATOM 674 C C . LYS A 1 83 ? 2.33 -10.836 -8.797 1 97.38 83 LYS A C 1
ATOM 676 O O . LYS A 1 83 ? 2.719 -12 -8.844 1 97.38 83 LYS A O 1
ATOM 681 N N . ALA A 1 84 ? 1.316 -10.445 -8.141 1 97.25 84 ALA A N 1
ATOM 682 C CA . ALA A 1 84 ? 0.631 -11.383 -7.254 1 97.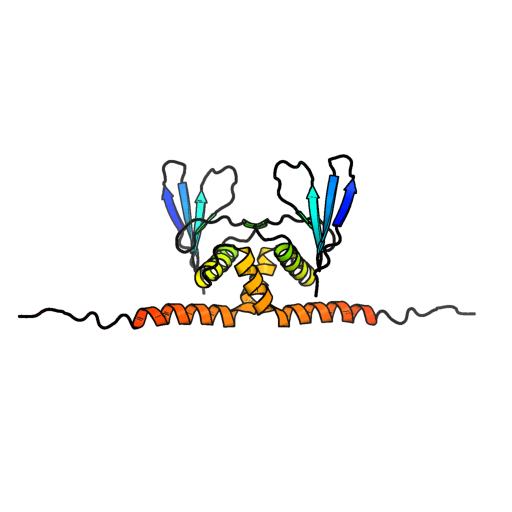25 84 ALA A CA 1
ATOM 683 C C . ALA A 1 84 ? -0.599 -11.984 -7.93 1 97.25 84 ALA A C 1
ATOM 685 O O . ALA A 1 84 ? -1.368 -12.711 -7.301 1 97.25 84 ALA A O 1
ATOM 686 N N . LYS A 1 85 ? -0.831 -11.734 -9.195 1 96.38 85 LYS A N 1
ATOM 687 C CA . LYS A 1 85 ? -2.068 -12.07 -9.891 1 96.38 85 LYS A CA 1
ATOM 688 C C . LYS A 1 85 ? -2.375 -13.562 -9.766 1 96.38 85 LYS A C 1
ATOM 690 O O . LYS A 1 85 ? -3.498 -13.945 -9.43 1 96.38 85 LYS A O 1
ATOM 695 N N . PRO A 1 86 ? -1.378 -14.547 -10.023 1 95.06 86 PRO A N 1
ATOM 696 C CA . PRO A 1 86 ? -1.699 -15.969 -9.883 1 95.06 86 PRO A CA 1
ATOM 697 C C . PRO A 1 86 ? -2.193 -16.328 -8.484 1 95.06 86 PRO A C 1
ATOM 699 O O . PRO A 1 86 ? -3.104 -17.141 -8.336 1 95.06 86 PRO A O 1
ATOM 702 N N . ALA A 1 87 ? -1.575 -15.742 -7.496 1 96 87 ALA A N 1
ATOM 703 C CA . ALA A 1 87 ? -1.96 -16.016 -6.113 1 96 87 ALA A CA 1
ATOM 704 C C . ALA A 1 87 ? -3.328 -15.414 -5.797 1 96 87 ALA A C 1
ATOM 706 O O . ALA A 1 87 ? -4.109 -16 -5.039 1 96 87 ALA A O 1
ATOM 707 N N . ILE A 1 88 ? -3.59 -14.219 -6.328 1 94.81 88 ILE A N 1
ATOM 708 C CA . ILE A 1 88 ? -4.879 -13.57 -6.117 1 94.81 88 ILE A CA 1
ATOM 709 C C . ILE A 1 88 ? -5.992 -14.414 -6.738 1 94.81 88 ILE A C 1
ATOM 711 O O . ILE A 1 88 ? -7.055 -14.586 -6.141 1 94.81 88 ILE A O 1
ATOM 715 N N . ASP A 1 89 ? -5.773 -14.961 -7.926 1 93.38 89 ASP A N 1
ATOM 716 C CA . ASP A 1 89 ? -6.758 -15.797 -8.609 1 93.38 89 ASP A CA 1
ATOM 717 C C . ASP A 1 89 ? -7.059 -17.062 -7.809 1 93.38 89 ASP A C 1
ATOM 719 O O . ASP A 1 89 ? -8.188 -17.547 -7.816 1 93.38 89 ASP A O 1
ATOM 723 N N . GLU A 1 90 ? -6.062 -17.578 -7.16 1 92.44 90 GLU A N 1
ATOM 724 C CA . GLU A 1 90 ? -6.262 -18.75 -6.316 1 92.44 90 GLU A CA 1
ATOM 725 C C . GLU A 1 90 ? -7.164 -18.438 -5.129 1 92.44 90 GLU A C 1
ATOM 727 O O . GLU A 1 90 ? -7.941 -19.281 -4.688 1 92.44 90 GLU A O 1
ATOM 732 N N . LEU A 1 91 ? -7.02 -17.234 -4.551 1 90.5 91 LEU A N 1
ATOM 733 C CA . LEU A 1 91 ? -7.883 -16.812 -3.449 1 90.5 91 LEU A CA 1
ATOM 734 C C . LEU A 1 91 ? -9.344 -16.812 -3.877 1 90.5 91 LEU A C 1
ATOM 736 O O . LEU A 1 91 ? -10.227 -17.188 -3.092 1 90.5 91 LEU A O 1
ATOM 740 N N . LYS A 1 92 ? -9.594 -16.359 -5.07 1 82.69 92 LYS A N 1
ATOM 741 C CA . LYS A 1 92 ? -10.945 -16.266 -5.609 1 82.69 92 LYS A CA 1
ATOM 742 C C . LYS A 1 92 ? -11.57 -17.656 -5.789 1 82.69 92 LYS A C 1
ATOM 744 O O . LYS A 1 92 ? -12.773 -17.828 -5.594 1 82.69 92 LYS A O 1
ATOM 749 N N . LYS A 1 93 ? -10.805 -18.641 -6.234 1 82.19 93 LYS A N 1
ATOM 750 C CA . LYS A 1 93 ? -11.289 -20 -6.441 1 82.19 93 LYS A CA 1
ATOM 751 C C . LYS A 1 93 ? -11.672 -20.656 -5.117 1 82.19 93 LYS A C 1
ATOM 753 O O . LYS A 1 93 ? -12.609 -21.453 -5.059 1 82.19 93 LYS A O 1
ATOM 758 N N . ARG A 1 94 ? -10.953 -20.375 -4.152 1 76.31 94 ARG A N 1
ATOM 759 C CA . ARG A 1 94 ? -11.227 -20.969 -2.848 1 76.31 94 ARG A CA 1
ATOM 760 C C . ARG A 1 94 ? -12.555 -20.453 -2.285 1 76.31 94 ARG A C 1
ATOM 762 O O . ARG A 1 94 ? -13.281 -21.203 -1.622 1 76.31 94 ARG A O 1
ATOM 769 N N . THR A 1 95 ? -12.836 -19.234 -2.447 1 63.47 95 THR A N 1
ATOM 770 C CA . THR A 1 95 ? -14.078 -18.672 -1.932 1 63.47 95 THR A CA 1
ATOM 771 C C . THR A 1 95 ? -15.273 -19.203 -2.709 1 63.47 95 THR A C 1
ATOM 773 O O . THR A 1 95 ? -16.359 -19.406 -2.141 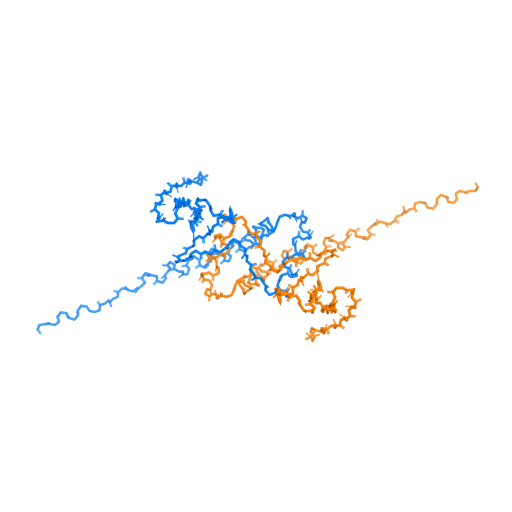1 63.47 95 THR A O 1
ATOM 776 N N . HIS A 1 96 ? -15.133 -19.344 -3.971 1 59.72 96 HIS A N 1
ATOM 777 C CA . HIS A 1 96 ? -16.234 -19.891 -4.754 1 59.72 96 HIS A CA 1
ATOM 778 C C . HIS A 1 96 ? -16.469 -21.375 -4.43 1 59.72 96 HIS A C 1
ATOM 780 O O . HIS A 1 96 ? -17.594 -21.859 -4.492 1 59.72 96 HIS A O 1
ATOM 786 N N . GLY A 1 97 ? -15.406 -22.031 -4.137 1 51.12 97 GLY A N 1
ATOM 787 C CA . GLY A 1 97 ? -15.633 -23.453 -3.885 1 51.12 97 GLY A CA 1
ATOM 788 C C . GLY A 1 97 ? -16.375 -23.719 -2.592 1 51.12 97 GLY A C 1
ATOM 789 O 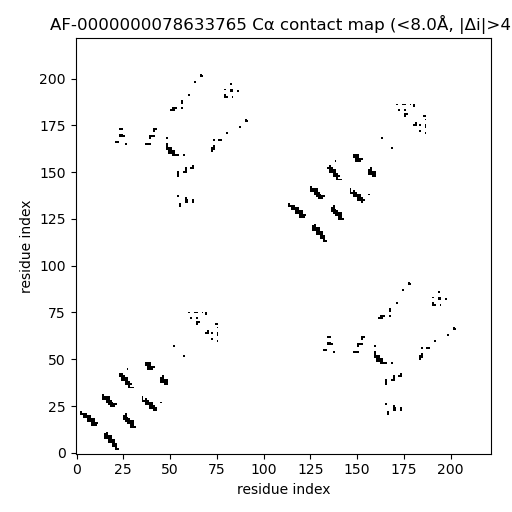O . GLY A 1 97 ? -16.859 -24.828 -2.361 1 51.12 97 GLY A O 1
ATOM 790 N N . GLN A 1 98 ? -16.172 -22.859 -1.616 1 49.25 98 GLN A N 1
ATOM 791 C CA . GLN A 1 98 ? -16.828 -23.297 -0.385 1 49.25 98 GLN A CA 1
ATOM 792 C C . GLN A 1 98 ? -18.344 -23.141 -0.483 1 49.25 98 GLN A C 1
ATOM 794 O O . GLN A 1 98 ? -19.078 -23.609 0.391 1 49.25 98 GLN A O 1
ATOM 799 N N . SER A 1 99 ? -18.766 -22.281 -1.339 1 44.94 99 SER A N 1
ATOM 800 C CA . SER A 1 99 ? -20.219 -22.203 -1.273 1 44.94 99 SER A CA 1
ATOM 801 C C . SER A 1 99 ? -20.859 -23.531 -1.699 1 44.94 99 SER A C 1
ATOM 803 O O . SER A 1 99 ? -22.078 -23.703 -1.586 1 44.94 99 SER A O 1
ATOM 805 N N . SER A 1 100 ? -20.172 -24.203 -2.518 1 42.19 100 SER A N 1
ATOM 806 C CA . SER A 1 100 ? -21.031 -25.219 -3.092 1 42.19 100 SER A CA 1
ATOM 807 C C . SER A 1 100 ? -21.531 -26.188 -2.023 1 42.19 100 SER A C 1
ATOM 809 O O . SER A 1 100 ? -22.578 -26.812 -2.184 1 42.19 100 SER A O 1
ATOM 811 N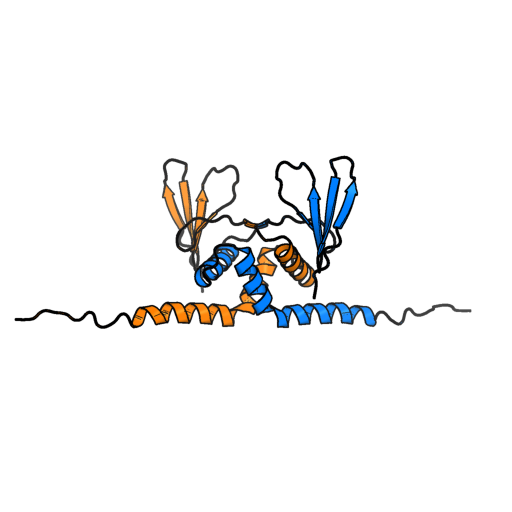 N . SER A 1 101 ? -20.578 -26.578 -1.178 1 39.28 101 SER A N 1
ATOM 812 C CA . SER A 1 101 ? -21.047 -27.875 -0.672 1 39.28 101 SER A CA 1
ATOM 813 C C . SER A 1 101 ? -22.062 -27.688 0.456 1 39.28 101 SER A C 1
ATOM 815 O O . SER A 1 101 ? -22.312 -28.609 1.234 1 39.28 101 SER A O 1
ATOM 817 N N . HIS A 1 102 ? -22.453 -26.422 0.788 1 39.31 102 HIS A N 1
ATOM 818 C CA . HIS A 1 102 ? -23.375 -26.578 1.911 1 39.31 102 HIS A CA 1
ATOM 819 C C . HIS A 1 102 ? -24.656 -27.281 1.48 1 39.31 102 HIS A C 1
ATOM 821 O O . HIS A 1 102 ? -25.578 -26.641 0.965 1 39.31 102 HIS A O 1
ATOM 827 N N . GLY A 1 103 ? -24.531 -28.297 0.739 1 34.19 103 GLY A N 1
ATOM 828 C CA . GLY A 1 103 ? -25.688 -29.094 0.366 1 34.19 103 GLY A CA 1
ATOM 829 C C . GLY A 1 103 ? -26.609 -29.406 1.535 1 34.19 103 GLY A C 1
ATOM 830 O O . GLY A 1 103 ? -27.812 -29.188 1.453 1 34.19 103 GLY A O 1
ATOM 831 N N . ASN A 1 104 ? -26.375 -30.516 2.279 1 35.34 104 ASN A N 1
ATOM 832 C CA . ASN A 1 104 ? -27.359 -31.547 2.617 1 35.34 104 ASN A CA 1
ATOM 833 C C . ASN A 1 104 ? -28.156 -31.172 3.863 1 35.34 104 ASN A C 1
ATOM 835 O O . ASN A 1 104 ? -27.625 -31.219 4.98 1 35.34 104 ASN A O 1
ATOM 839 N N . ALA A 1 105 ? -28.734 -30 3.955 1 35.41 105 ALA A N 1
ATOM 840 C CA . ALA A 1 105 ? -29.625 -29.844 5.102 1 35.41 105 ALA A CA 1
ATOM 841 C C . ALA A 1 105 ? -30.609 -31.016 5.195 1 35.41 105 ALA A C 1
ATOM 843 O O . ALA A 1 105 ? -31.188 -31.422 4.191 1 35.41 105 ALA A O 1
ATOM 844 N N . PRO A 1 106 ? -30.375 -31.969 6.184 1 37.34 106 PRO A N 1
ATOM 845 C CA . PRO A 1 106 ? -31.344 -33.031 6.406 1 37.34 106 PRO A CA 1
ATOM 846 C C . PRO A 1 106 ? -32.75 -32.531 6.641 1 37.34 106 PRO A C 1
ATOM 848 O O . PRO A 1 106 ? -32.938 -31.484 7.27 1 37.34 106 PRO A O 1
ATOM 851 N N . SER A 1 107 ? -33.656 -32.469 5.621 1 39.06 107 SER A N 1
ATOM 852 C CA . SER A 1 107 ? -35.094 -32.312 5.707 1 39.06 107 SER A CA 1
ATOM 853 C C . SER A 1 107 ? -35.688 -33.188 6.809 1 39.06 107 SER A C 1
ATOM 855 O O . SER A 1 107 ? -35.594 -34.438 6.738 1 39.06 107 SER A O 1
ATOM 857 N N . PHE A 1 108 ? -35.5 -32.969 8.125 1 38.34 108 PHE A N 1
ATOM 858 C CA . PHE A 1 108 ? -36.156 -33.688 9.188 1 38.34 108 PHE A CA 1
ATOM 859 C C . PHE A 1 108 ? -37.688 -33.656 9 1 38.34 108 PHE A C 1
ATOM 861 O O . PHE A 1 108 ? -38.312 -32.656 9.312 1 38.34 108 PHE A O 1
ATOM 868 N N . TRP A 1 109 ? -38.344 -33.781 7.777 1 36.88 109 TRP A N 1
ATOM 869 C CA . TRP A 1 109 ? -39.781 -33.938 7.785 1 36.88 109 TRP A CA 1
ATOM 870 C C . TRP A 1 109 ? -40.188 -35.219 8.508 1 36.88 109 TRP A C 1
ATOM 872 O O . TRP A 1 109 ? -40.031 -36.312 7.973 1 36.88 109 TRP A O 1
ATOM 882 N N . GLY A 1 110 ? -39.656 -35.656 9.641 1 28.94 110 GLY A N 1
ATOM 883 C CA . GLY A 1 110 ? -40.344 -36.844 10.133 1 28.94 110 GLY A CA 1
ATOM 884 C C . GLY A 1 110 ? -41.844 -36.719 10.172 1 28.94 110 GLY A C 1
ATOM 885 O O . GLY A 1 110 ? -42.344 -35.594 10.32 1 28.94 110 GLY A O 1
ATOM 886 N N . ASP A 1 111 ? -42.656 -37.906 9.898 1 28.81 111 ASP A N 1
ATOM 887 C CA . ASP A 1 111 ? -44 -38.375 10.195 1 28.81 111 ASP A CA 1
ATOM 888 C C . ASP A 1 111 ? -44.344 -38.156 11.672 1 28.81 111 ASP A C 1
ATOM 890 O O . ASP A 1 111 ? -43.469 -38.25 12.539 1 28.81 111 ASP A O 1
ATOM 894 N N . LEU B 1 1 ? 18.359 -13.109 12.742 1 28 1 LEU B N 1
ATOM 895 C CA . LEU B 1 1 ? 19.109 -11.914 12.375 1 28 1 LEU B CA 1
ATOM 896 C C . LEU B 1 1 ? 18.422 -10.664 12.938 1 28 1 LEU B C 1
ATOM 898 O O . LEU B 1 1 ? 17.281 -10.367 12.586 1 28 1 LEU B O 1
ATOM 902 N N . GLU B 1 2 ? 18.891 -10.242 14.125 1 27.09 2 GLU B N 1
ATOM 903 C CA . GLU B 1 2 ? 18.453 -9.148 14.992 1 27.09 2 GLU B CA 1
ATOM 904 C C . GLU B 1 2 ? 18.438 -7.82 14.242 1 27.09 2 GLU B C 1
ATOM 906 O O . GLU B 1 2 ? 19.453 -7.402 13.68 1 27.09 2 GLU B O 1
ATOM 911 N N . ASN B 1 3 ? 17.297 -7.551 13.547 1 32 3 ASN B N 1
ATOM 912 C CA . ASN B 1 3 ? 17.047 -6.242 12.961 1 32 3 ASN B CA 1
ATOM 913 C C . ASN B 1 3 ? 17.531 -5.117 13.867 1 32 3 ASN B C 1
ATOM 915 O O . ASN B 1 3 ? 16.922 -4.848 14.906 1 32 3 ASN B O 1
ATOM 919 N N . GLN B 1 4 ? 18.797 -5.023 13.992 1 35.75 4 GLN B N 1
ATOM 920 C CA . GLN B 1 4 ? 19.469 -4.02 14.812 1 35.75 4 GLN B CA 1
ATOM 921 C C . GLN B 1 4 ? 19 -2.613 14.445 1 35.75 4 GLN B C 1
ATOM 923 O O . GLN B 1 4 ? 19.234 -2.148 13.328 1 35.75 4 GLN B O 1
ATOM 928 N N . ARG B 1 5 ? 18.031 -2.242 15.102 1 46 5 ARG B N 1
ATOM 929 C CA . ARG B 1 5 ? 17.4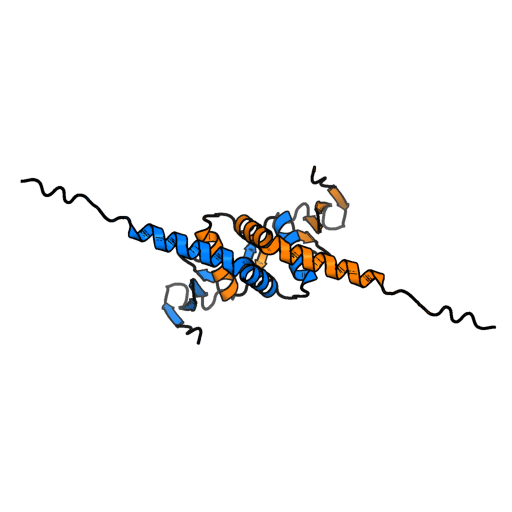38 -0.91 15.156 1 46 5 ARG B CA 1
ATOM 930 C C . ARG B 1 5 ? 18.453 0.119 15.656 1 46 5 ARG B C 1
ATOM 932 O O . ARG B 1 5 ? 18.922 0.038 16.797 1 46 5 ARG B O 1
ATOM 939 N N . ARG B 1 6 ? 19.328 0.684 14.766 1 40.5 6 ARG B N 1
ATOM 940 C CA . ARG B 1 6 ? 20.141 1.783 15.266 1 40.5 6 ARG B CA 1
ATOM 941 C C . ARG B 1 6 ? 19.312 3.059 15.406 1 40.5 6 ARG B C 1
ATOM 943 O O . ARG B 1 6 ? 18.656 3.482 14.453 1 40.5 6 ARG B O 1
ATOM 950 N N . ARG B 1 7 ? 19.109 3.467 16.562 1 45.28 7 ARG B N 1
ATOM 951 C CA . ARG B 1 7 ? 18.391 4.688 16.891 1 45.28 7 ARG B CA 1
ATOM 952 C C . ARG B 1 7 ? 19.312 5.902 16.859 1 45.28 7 ARG B C 1
ATOM 954 O O . ARG B 1 7 ? 20.359 5.914 17.516 1 45.28 7 ARG B O 1
ATOM 961 N N . LEU B 1 8 ? 19.25 6.723 15.82 1 48.25 8 LEU B N 1
ATOM 962 C CA . LEU B 1 8 ? 19.969 7.988 15.836 1 48.25 8 LEU B CA 1
ATOM 963 C C . LEU B 1 8 ? 19.062 9.141 16.25 1 48.25 8 LEU B C 1
ATOM 965 O O . LEU B 1 8 ? 17.906 9.195 15.828 1 48.25 8 LEU B O 1
ATOM 969 N N . SER B 1 9 ? 19.375 9.844 17.297 1 43.22 9 SER B N 1
ATOM 970 C CA . SER B 1 9 ? 18.625 10.992 17.797 1 43.22 9 SER B CA 1
ATOM 971 C C . SER B 1 9 ? 19.203 12.297 17.25 1 43.22 9 SER B C 1
ATOM 973 O O . SER B 1 9 ? 20.406 12.492 17.25 1 43.22 9 SER B O 1
ATOM 975 N N . PHE B 1 10 ? 18.562 12.875 16.219 1 45.12 10 PHE B N 1
ATOM 976 C CA . PHE B 1 10 ? 18.984 14.195 15.773 1 45.12 10 PHE B CA 1
ATOM 977 C C . PHE B 1 10 ? 18.109 15.289 16.375 1 45.12 10 PHE B C 1
ATOM 979 O O . PHE B 1 10 ? 16.891 15.125 16.469 1 45.12 10 PHE B O 1
ATOM 986 N N . GLN B 1 11 ? 18.734 16.234 17 1 45.94 11 GLN B N 1
ATOM 987 C CA . GLN B 1 11 ? 18.094 17.391 17.625 1 45.94 11 GLN B CA 1
ATOM 988 C C . GLN B 1 11 ? 17.938 18.531 16.625 1 45.94 11 GLN B C 1
ATOM 990 O O . GLN B 1 11 ? 18.906 18.969 16 1 45.94 11 GLN B O 1
ATOM 995 N N . SER B 1 12 ? 16.891 18.625 15.844 1 43.38 12 SER B N 1
ATOM 996 C CA . SER B 1 12 ? 16.641 19.828 15.062 1 43.38 12 SER B CA 1
ATOM 997 C C . SER B 1 12 ? 15.805 20.828 15.844 1 43.38 12 SER B C 1
ATOM 999 O O . SER B 1 12 ? 15.148 20.469 16.828 1 43.38 12 SER B O 1
ATOM 1001 N N . ARG B 1 13 ? 15.875 22.141 15.484 1 50.22 13 ARG B N 1
ATOM 1002 C CA . ARG B 1 13 ? 15.266 23.266 16.188 1 50.22 13 ARG B CA 1
ATOM 1003 C C . ARG B 1 13 ? 13.82 22.938 16.562 1 50.22 13 ARG B C 1
ATOM 1005 O O . ARG B 1 13 ? 13.32 23.422 17.594 1 50.22 13 ARG B O 1
ATOM 1012 N N . GLY B 1 14 ? 12.977 22.344 15.805 1 45.12 14 GLY B N 1
ATOM 1013 C CA . GLY B 1 14 ? 11.555 22.078 15.984 1 45.12 14 GLY B CA 1
ATOM 1014 C C . GLY B 1 14 ? 11.281 20.672 16.5 1 45.12 14 GLY B C 1
ATOM 1015 O O . GLY B 1 14 ? 10.164 20.172 16.375 1 45.12 14 GLY B O 1
ATOM 1016 N N . GLY B 1 15 ? 12.023 20.25 17.484 1 51.97 15 GLY B N 1
ATOM 1017 C CA . GLY B 1 15 ? 11.883 19.109 18.375 1 51.97 15 GLY B CA 1
ATOM 1018 C C . GLY B 1 15 ? 12.805 17.953 18.016 1 51.97 15 GLY B C 1
ATOM 1019 O O . GLY B 1 15 ? 13.516 18.016 17 1 51.97 15 GLY B O 1
ATOM 1020 N N . GLU B 1 16 ? 13.07 17.141 19.031 1 60.84 16 GLU B N 1
ATOM 1021 C CA . GLU B 1 16 ? 13.938 15.977 18.906 1 60.84 16 GLU B CA 1
ATOM 1022 C C . GLU B 1 16 ? 13.352 14.945 17.953 1 60.84 16 GLU B C 1
ATOM 1024 O O . GLU B 1 16 ? 12.141 14.711 17.953 1 60.84 16 GLU B O 1
ATOM 1029 N N . ARG B 1 17 ? 13.977 14.914 16.875 1 60.47 17 ARG B N 1
ATOM 1030 C CA . ARG B 1 17 ? 13.617 13.828 15.969 1 60.47 17 ARG B CA 1
ATOM 1031 C C . ARG B 1 17 ? 14.461 12.594 16.234 1 60.47 17 ARG B C 1
ATOM 1033 O O . ARG B 1 17 ? 15.641 12.695 16.594 1 60.47 17 ARG B O 1
ATOM 1040 N N . GLU B 1 18 ? 13.727 11.477 16.438 1 66.94 18 GLU B N 1
ATOM 1041 C CA . GLU B 1 18 ? 14.406 10.18 16.531 1 66.94 18 GLU B CA 1
ATOM 1042 C C . GLU B 1 18 ? 14.43 9.477 15.172 1 66.94 18 GLU B C 1
ATOM 1044 O O . GLU B 1 18 ? 13.414 9.438 14.469 1 66.94 18 GLU B O 1
ATOM 1049 N N . ILE B 1 19 ? 15.523 9.234 14.742 1 68.31 19 ILE B N 1
ATOM 1050 C CA . ILE B 1 19 ? 15.688 8.461 13.516 1 68.31 19 ILE B CA 1
ATOM 1051 C C . ILE B 1 19 ? 16.047 7.016 13.859 1 68.31 19 ILE B C 1
ATOM 1053 O O . ILE B 1 19 ? 16.953 6.766 14.648 1 68.31 19 ILE B O 1
ATOM 1057 N N . VAL B 1 20 ? 15.164 6.117 13.461 1 66.5 20 VAL B N 1
ATOM 1058 C CA . VAL B 1 20 ? 15.438 4.691 13.609 1 66.5 20 VAL B CA 1
ATOM 1059 C C . VAL B 1 20 ? 15.742 4.082 12.242 1 66.5 20 VAL B C 1
ATOM 1061 O O . VAL B 1 20 ? 14.914 4.145 11.328 1 66.5 20 VAL B O 1
ATOM 1064 N N . GLU B 1 21 ? 16.891 3.602 12.109 1 68.94 21 GLU B N 1
ATOM 1065 C CA . GLU B 1 21 ? 17.297 2.951 10.867 1 68.94 21 GLU B CA 1
ATOM 1066 C C . GLU B 1 21 ? 16.641 1.583 10.719 1 68.94 21 GLU B C 1
ATOM 1068 O O . GLU B 1 21 ? 16.562 0.823 11.688 1 68.94 21 GLU B O 1
ATOM 1073 N N . VAL B 1 22 ? 16.062 1.444 9.703 1 61.22 22 VAL B N 1
ATOM 1074 C CA . VAL B 1 22 ? 15.508 0.144 9.344 1 61.22 22 VAL B CA 1
ATOM 1075 C C . VAL B 1 22 ? 16.016 -0.279 7.969 1 61.22 22 VAL B C 1
ATOM 1077 O O . VAL B 1 22 ? 16.562 0.537 7.227 1 61.22 22 VAL B O 1
ATOM 1080 N N . GLU B 1 23 ? 16.047 -1.566 7.734 1 59.66 23 GLU B N 1
ATOM 1081 C CA . GLU B 1 23 ? 16.469 -2.039 6.418 1 59.66 23 GLU B CA 1
ATOM 1082 C C . GLU B 1 23 ? 15.75 -1.289 5.301 1 59.66 23 GLU B C 1
ATOM 1084 O O . GLU B 1 23 ? 14.523 -1.303 5.23 1 59.66 23 GLU B O 1
ATOM 1089 N N . GLY B 1 24 ? 16.5 -0.675 4.547 1 55.38 24 GLY B N 1
ATOM 1090 C CA . GLY B 1 24 ? 15.945 0.001 3.379 1 55.38 24 GLY B CA 1
ATOM 1091 C C . GLY B 1 24 ? 15.523 1.43 3.66 1 55.38 24 GLY B C 1
ATOM 1092 O O . GLY B 1 24 ? 15.039 2.127 2.766 1 55.38 24 GLY B O 1
ATOM 1093 N N . GLY B 1 25 ? 15.555 1.745 4.926 1 68 25 GLY B N 1
ATOM 1094 C CA . GLY B 1 25 ? 15.164 3.125 5.172 1 68 25 GLY B CA 1
ATOM 1095 C C . GLY B 1 25 ? 15.266 3.523 6.633 1 68 25 GLY B C 1
ATOM 1096 O O . GLY B 1 25 ? 16.078 2.975 7.375 1 68 25 GLY B O 1
ATOM 1097 N N . HIS B 1 26 ? 14.688 4.609 6.836 1 72.38 26 HIS B N 1
ATOM 1098 C CA . HIS B 1 26 ? 14.68 5.074 8.219 1 72.38 26 HIS B CA 1
ATOM 1099 C C . HIS B 1 26 ? 13.305 5.574 8.625 1 72.38 26 HIS B C 1
ATOM 1101 O O . HIS B 1 26 ? 12.469 5.891 7.77 1 72.38 26 HIS B O 1
ATOM 1107 N N . ILE B 1 27 ? 12.953 5.414 9.898 1 75.75 27 ILE B N 1
ATOM 1108 C CA . ILE B 1 27 ? 11.75 5.969 10.508 1 75.75 27 ILE B CA 1
ATOM 1109 C C . ILE B 1 27 ? 12.102 7.254 11.258 1 75.75 27 ILE B C 1
ATOM 1111 O O . ILE B 1 27 ? 13.055 7.289 12.039 1 75.75 27 ILE B O 1
ATOM 1115 N N . VAL B 1 28 ? 11.508 8.367 10.898 1 70.25 28 VAL B N 1
ATOM 1116 C CA . VAL B 1 28 ? 11.742 9.633 11.57 1 70.25 28 VAL B CA 1
ATOM 1117 C C . VAL B 1 28 ? 10.523 10.008 12.414 1 70.25 28 VAL B C 1
ATOM 1119 O O . VAL B 1 28 ? 9.391 9.961 11.93 1 70.25 28 VAL B O 1
ATOM 1122 N N . ARG B 1 29 ? 10.672 10.086 13.602 1 66.25 29 ARG B N 1
ATOM 1123 C CA . ARG B 1 29 ? 9.602 10.453 14.516 1 66.25 29 ARG B CA 1
ATOM 1124 C C . ARG B 1 29 ? 9.906 11.773 15.211 1 66.25 29 ARG B C 1
ATOM 1126 O O . ARG B 1 29 ? 11.016 11.992 15.695 1 66.25 29 ARG B O 1
ATOM 1133 N N . ALA B 1 30 ? 8.992 12.758 14.773 1 57.56 30 ALA B N 1
ATOM 1134 C CA . ALA B 1 30 ? 9.18 13.977 15.562 1 57.56 30 ALA B CA 1
ATOM 1135 C C . ALA B 1 30 ? 8.602 13.812 16.969 1 57.56 30 ALA B C 1
ATOM 1137 O O . ALA B 1 30 ? 7.535 13.227 17.141 1 57.56 30 ALA B O 1
ATOM 1138 N N . ILE B 1 31 ? 9.469 14.047 17.781 1 55.09 31 ILE B N 1
ATOM 1139 C CA . ILE B 1 31 ? 9.031 14.094 19.172 1 55.09 31 ILE B CA 1
ATOM 1140 C C . ILE B 1 31 ? 8.172 15.336 19.406 1 55.09 31 ILE B C 1
ATOM 1142 O O . ILE B 1 31 ? 8.539 16.438 19 1 55.09 31 ILE B O 1
ATOM 1146 N N . GLY B 1 32 ? 6.859 15.117 19.75 1 52.59 32 GLY B N 1
ATOM 1147 C CA . GLY B 1 32 ? 6.02 16.234 20.141 1 52.59 32 GLY B CA 1
ATOM 1148 C C . GLY B 1 32 ? 4.934 16.547 19.125 1 52.59 32 GLY B C 1
ATOM 1149 O O . GLY B 1 32 ? 4.141 17.469 19.312 1 52.59 32 GLY B O 1
ATOM 1150 N N . ARG B 1 33 ? 5.078 15.938 17.828 1 56.03 33 ARG B N 1
ATOM 1151 C CA . ARG B 1 33 ? 4.062 16.359 16.859 1 56.03 33 ARG B CA 1
ATOM 1152 C C . ARG B 1 33 ? 2.691 15.812 17.234 1 56.03 33 ARG B C 1
ATOM 1154 O O . ARG B 1 33 ? 2.59 14.742 17.844 1 56.03 33 ARG B O 1
ATOM 1161 N N . LYS B 1 34 ? 1.878 16.641 17.062 1 58.62 34 LYS B N 1
ATOM 1162 C CA . LYS B 1 34 ? 0.476 16.359 17.375 1 58.62 34 LYS B CA 1
ATOM 1163 C C . LYS B 1 34 ? 0.01 15.07 16.703 1 58.62 34 LYS B C 1
ATOM 1165 O O . LYS B 1 34 ? -0.693 14.266 17.328 1 58.62 34 LYS B O 1
ATOM 1170 N N . ASP B 1 35 ? 0.367 15.078 15.5 1 59.06 35 ASP B N 1
ATOM 1171 C CA . ASP B 1 35 ? -0.094 13.836 14.891 1 59.06 35 ASP B CA 1
ATOM 1172 C C . ASP B 1 35 ? 0.931 12.719 15.07 1 59.06 35 ASP B C 1
ATOM 1174 O O . ASP B 1 35 ? 2.084 12.852 14.656 1 59.06 35 ASP B O 1
ATOM 1178 N N . GLY B 1 36 ? 1.188 12.398 16.312 1 56.84 36 GLY B N 1
ATOM 1179 C CA . GLY B 1 36 ? 2.057 11.367 16.859 1 56.84 36 GLY B CA 1
ATOM 1180 C C . GLY B 1 36 ? 2.477 10.328 15.828 1 56.84 36 GLY B C 1
ATOM 1181 O O . GLY B 1 36 ? 2.949 9.25 16.188 1 56.84 36 GLY B O 1
ATOM 1182 N N . HIS B 1 37 ? 2.182 10.648 14.469 1 65.88 37 HIS B N 1
ATOM 1183 C CA . HIS B 1 37 ? 2.537 9.547 13.586 1 65.88 37 HIS B CA 1
ATOM 1184 C C . HIS B 1 37 ? 3.928 9.742 12.992 1 65.88 37 HIS B C 1
ATOM 1186 O O . HIS B 1 37 ? 4.305 10.859 12.641 1 65.88 37 HIS B O 1
ATOM 1192 N N . SER B 1 38 ? 4.777 8.734 13.008 1 71.19 38 SER B N 1
ATOM 1193 C CA . SER B 1 38 ? 6.125 8.695 12.445 1 71.19 38 SER B CA 1
ATOM 1194 C C . SER B 1 38 ? 6.09 8.789 10.93 1 71.19 38 SER B C 1
ATOM 1196 O O . SER B 1 38 ? 5.09 8.438 10.297 1 71.19 38 SER B O 1
ATOM 1198 N N . LYS B 1 39 ? 7.039 9.414 10.328 1 75.75 39 LYS B N 1
ATOM 1199 C CA . LYS B 1 39 ? 7.289 9.383 8.891 1 75.75 39 LYS B CA 1
ATOM 1200 C C . LYS B 1 39 ? 8.367 8.359 8.547 1 75.75 39 LYS B C 1
ATOM 1202 O O . LYS B 1 39 ? 9.117 7.926 9.422 1 75.75 39 LYS B O 1
ATOM 1207 N N . VAL B 1 40 ? 8.391 7.941 7.312 1 74.81 40 VAL B N 1
ATOM 1208 C CA . VAL B 1 40 ? 9.383 6.973 6.855 1 74.81 40 VAL B CA 1
ATOM 1209 C C . VAL B 1 40 ? 10.258 7.598 5.773 1 74.81 40 VAL B C 1
ATOM 1211 O O . VAL B 1 40 ? 9.781 8.414 4.977 1 74.81 40 VAL B O 1
ATOM 1214 N N . CYS B 1 41 ? 11.469 7.391 5.918 1 71.5 41 CYS B N 1
ATOM 1215 C CA . CYS B 1 41 ? 12.414 7.898 4.934 1 71.5 41 CYS B CA 1
ATOM 1216 C C . CYS B 1 41 ? 13.078 6.754 4.172 1 71.5 41 CYS B C 1
ATOM 1218 O O . CYS B 1 41 ? 13.555 5.797 4.777 1 71.5 41 CYS B O 1
ATOM 1220 N N . THR B 1 42 ? 12.953 6.695 2.959 1 69.69 42 THR B N 1
ATOM 1221 C CA . THR B 1 42 ? 13.727 5.789 2.115 1 69.69 42 THR B CA 1
ATOM 1222 C C . THR B 1 42 ? 14.93 6.504 1.515 1 69.69 42 THR B C 1
ATOM 1224 O O . THR B 1 42 ? 15.688 7.172 2.229 1 69.69 42 THR B O 1
ATOM 1227 N N . VAL B 1 43 ? 15.133 6.664 0.297 1 67.56 43 VAL B N 1
ATOM 1228 C CA . VAL B 1 43 ? 16.359 7.176 -0.313 1 67.56 43 VAL B CA 1
ATOM 1229 C C . VAL B 1 43 ? 16.484 8.672 -0.018 1 67.56 43 VAL B C 1
ATOM 1231 O O . VAL B 1 43 ? 17.5 9.109 0.518 1 67.56 43 VAL B O 1
ATOM 1234 N N . CYS B 1 44 ? 15.438 9.422 -0.263 1 63.16 44 CYS B N 1
ATOM 1235 C CA . CYS B 1 44 ? 15.844 10.82 -0.27 1 63.16 44 CYS B CA 1
ATOM 1236 C C . CYS B 1 44 ? 14.938 11.664 0.618 1 63.16 44 CYS B C 1
ATOM 1238 O O . CYS B 1 44 ? 15.359 12.68 1.167 1 63.16 44 CYS B O 1
ATOM 1240 N N . TRP B 1 45 ? 13.773 11.141 0.723 1 69.56 45 TRP B N 1
ATOM 1241 C CA . TRP B 1 45 ? 12.891 12.109 1.367 1 69.56 45 TRP B CA 1
ATOM 1242 C C . TRP B 1 45 ? 11.875 11.406 2.264 1 69.56 45 TRP B C 1
ATOM 1244 O O . TRP B 1 45 ? 11.492 10.258 2.004 1 69.56 45 TRP B O 1
ATOM 1254 N N . PRO B 1 46 ? 11.547 12.117 3.365 1 80.56 46 PRO B N 1
ATOM 1255 C CA . PRO B 1 46 ? 10.523 11.562 4.258 1 80.56 46 PRO B CA 1
ATOM 1256 C C . PRO B 1 46 ? 9.164 11.414 3.582 1 80.56 46 PRO B C 1
ATOM 1258 O O . PRO B 1 46 ? 8.766 12.273 2.797 1 80.56 46 PRO B O 1
ATOM 1261 N N . ARG B 1 47 ? 8.57 10.32 3.83 1 85.81 47 ARG B N 1
ATOM 1262 C CA . ARG B 1 47 ? 7.242 10.016 3.299 1 85.81 47 ARG B CA 1
ATOM 1263 C C . ARG B 1 47 ? 6.285 9.617 4.414 1 85.81 47 ARG B C 1
ATOM 1265 O O . ARG B 1 47 ? 6.715 9.148 5.473 1 85.81 47 ARG B O 1
ATOM 1272 N N . ASP B 1 48 ? 5.043 9.859 4.164 1 85.31 48 ASP B N 1
ATOM 1273 C CA . ASP B 1 48 ? 4.004 9.453 5.109 1 85.31 48 ASP B CA 1
ATOM 1274 C C . ASP B 1 48 ? 3.826 7.934 5.117 1 85.31 48 ASP B C 1
ATOM 1276 O O . ASP B 1 48 ? 4.113 7.27 4.121 1 85.31 48 ASP B O 1
ATOM 1280 N N . ARG B 1 49 ? 3.357 7.508 6.172 1 90.94 49 ARG B N 1
ATOM 1281 C CA . ARG B 1 49 ? 3.07 6.082 6.273 1 90.94 49 ARG B CA 1
ATOM 1282 C C . ARG B 1 49 ? 1.731 5.746 5.625 1 90.94 49 ARG B C 1
ATOM 1284 O O . ARG B 1 49 ? 1.37 4.574 5.504 1 90.94 49 ARG B O 1
ATOM 1291 N N . CYS B 1 50 ? 1.023 6.754 5.273 1 91.12 50 CYS B N 1
ATOM 1292 C CA . CYS B 1 50 ? -0.239 6.574 4.562 1 91.12 50 CYS B CA 1
ATOM 1293 C C . CYS B 1 50 ? -0.034 6.637 3.057 1 91.12 50 CYS B C 1
ATOM 1295 O O . CYS B 1 50 ? 0.35 7.68 2.521 1 91.12 50 CYS B O 1
ATOM 1297 N N . VAL B 1 51 ? -0.304 5.617 2.312 1 94.19 51 VAL B N 1
ATOM 1298 C CA . VAL B 1 51 ? -0.163 5.52 0.864 1 94.19 51 VAL B CA 1
ATOM 1299 C C . VAL B 1 51 ? -1.503 5.816 0.193 1 94.19 51 VAL B C 1
ATOM 1301 O O . VAL B 1 51 ? -2.451 5.035 0.313 1 94.19 51 VAL B O 1
ATOM 1304 N N . ARG B 1 52 ? -1.571 6.922 -0.494 1 91.5 52 ARG B N 1
ATOM 1305 C CA . ARG B 1 52 ? -2.795 7.266 -1.211 1 91.5 52 ARG B CA 1
ATOM 1306 C C . ARG B 1 52 ? -2.865 6.543 -2.553 1 91.5 52 ARG B C 1
ATOM 1308 O O . ARG B 1 52 ? -1.969 6.684 -3.387 1 91.5 52 ARG B O 1
ATOM 1315 N N . LEU B 1 53 ? -3.965 5.828 -2.77 1 94.38 53 LEU B N 1
ATOM 1316 C CA . LEU B 1 53 ? -4.145 5.02 -3.971 1 94.38 53 LEU B CA 1
ATOM 1317 C C . LEU B 1 53 ? -5.258 5.59 -4.844 1 94.38 53 LEU B C 1
ATOM 1319 O O . LEU B 1 53 ? -6.133 6.309 -4.355 1 94.38 53 LEU B O 1
ATOM 1323 N N . ALA B 1 54 ? -5.078 5.297 -6.121 1 91.25 54 ALA B N 1
ATOM 1324 C CA . ALA B 1 54 ? -6.223 5.531 -6.996 1 91.25 54 ALA B CA 1
ATOM 1325 C C . ALA B 1 54 ? -7.426 4.695 -6.562 1 91.25 54 ALA B C 1
ATOM 1327 O O . ALA B 1 54 ? -7.266 3.635 -5.953 1 91.25 54 ALA B O 1
ATOM 1328 N N . ALA B 1 55 ? -8.57 5.188 -6.883 1 87.75 55 ALA B N 1
ATOM 1329 C CA . ALA B 1 55 ? -9.805 4.543 -6.43 1 87.75 55 ALA B CA 1
ATOM 1330 C C . ALA B 1 55 ? -9.82 3.066 -6.816 1 87.75 55 ALA B C 1
ATOM 1332 O O . ALA B 1 55 ? -10.07 2.199 -5.977 1 87.75 55 ALA B O 1
ATOM 1333 N N . HIS B 1 56 ? -9.586 2.811 -8.117 1 89.56 56 HIS B N 1
ATOM 1334 C CA . HIS B 1 56 ? -9.641 1.441 -8.617 1 89.56 56 HIS B CA 1
ATOM 1335 C C . HIS B 1 56 ? -8.594 0.564 -7.941 1 89.56 56 HIS B C 1
ATOM 1337 O O . HIS B 1 56 ? -8.875 -0.576 -7.57 1 89.56 56 HIS B O 1
ATOM 1343 N N . THR B 1 57 ? -7.418 1.069 -7.738 1 94.69 57 THR B N 1
ATOM 1344 C CA . THR B 1 57 ? -6.332 0.334 -7.102 1 94.69 57 THR B CA 1
ATOM 1345 C C . THR B 1 57 ? -6.652 0.059 -5.633 1 94.69 57 THR B C 1
ATOM 1347 O O . THR B 1 57 ? -6.383 -1.033 -5.129 1 94.69 57 THR B O 1
ATOM 1350 N N . ALA B 1 58 ? -7.203 1.087 -4.973 1 93.56 58 ALA B N 1
ATOM 1351 C CA . ALA B 1 58 ? -7.598 0.933 -3.574 1 93.56 58 ALA B CA 1
ATOM 1352 C C . ALA B 1 58 ? -8.625 -0.186 -3.412 1 93.56 58 ALA B C 1
ATOM 1354 O O . ALA B 1 58 ? -8.516 -1.006 -2.498 1 93.56 58 ALA B O 1
ATOM 1355 N N . ILE B 1 59 ? -9.555 -0.252 -4.27 1 91.06 59 ILE B N 1
ATOM 1356 C CA . ILE B 1 59 ? -10.594 -1.272 -4.215 1 91.06 59 ILE B CA 1
ATOM 1357 C C . ILE B 1 59 ? -9.969 -2.656 -4.371 1 91.06 59 ILE B C 1
ATOM 1359 O O . ILE B 1 59 ? -10.312 -3.586 -3.635 1 91.06 59 ILE B O 1
ATOM 1363 N N . GLN B 1 60 ? -9.102 -2.758 -5.297 1 93.19 60 GLN B N 1
ATOM 1364 C CA . GLN B 1 60 ? -8.438 -4.039 -5.512 1 93.19 60 GLN B CA 1
ATOM 1365 C C . GLN B 1 60 ? -7.621 -4.445 -4.289 1 93.19 60 GLN B C 1
ATOM 1367 O O . GLN B 1 60 ? -7.66 -5.605 -3.871 1 93.19 60 GLN B O 1
ATOM 1372 N N . PHE B 1 61 ? -6.82 -3.531 -3.727 1 95.81 61 PHE B N 1
ATOM 1373 C CA . PHE B 1 61 ? -6.012 -3.807 -2.543 1 95.81 61 PHE B CA 1
ATOM 1374 C C . PHE B 1 61 ? -6.887 -4.293 -1.393 1 95.81 61 PHE B C 1
ATOM 1376 O O . PHE B 1 61 ? -6.574 -5.301 -0.755 1 95.81 61 PHE B O 1
ATOM 1383 N N . TYR B 1 62 ? -8 -3.518 -1.148 1 93.56 62 TYR B N 1
ATOM 1384 C CA . TYR B 1 62 ? -8.867 -3.852 -0.026 1 93.56 62 TYR B CA 1
ATOM 1385 C C . TYR B 1 62 ? -9.609 -5.16 -0.28 1 93.56 62 TYR B C 1
ATOM 1387 O O . TYR B 1 62 ? -9.875 -5.918 0.654 1 93.56 62 TYR B O 1
ATOM 1395 N N . ASP B 1 63 ? -9.961 -5.434 -1.555 1 91.75 63 ASP B N 1
ATOM 1396 C CA . ASP B 1 63 ? -10.578 -6.719 -1.884 1 91.75 63 ASP B CA 1
ATOM 1397 C C . ASP B 1 63 ? -9.656 -7.875 -1.514 1 91.75 63 ASP B C 1
ATOM 1399 O O . ASP B 1 63 ? -10.094 -8.852 -0.905 1 91.75 63 ASP B O 1
ATOM 1403 N N . VAL B 1 64 ? -8.43 -7.789 -1.879 1 94.31 64 VAL B N 1
ATOM 1404 C CA . VAL B 1 64 ? -7.457 -8.82 -1.548 1 94.31 64 VAL B CA 1
ATOM 1405 C C . VAL B 1 64 ? -7.293 -8.914 -0.033 1 94.31 64 VAL B C 1
ATOM 1407 O O . VAL B 1 64 ? -7.25 -10.008 0.53 1 94.31 64 VAL B O 1
ATOM 1410 N N . GLN B 1 65 ? -7.195 -7.723 0.658 1 94.12 65 GLN B N 1
ATOM 1411 C CA . GLN B 1 65 ? -7.102 -7.715 2.115 1 94.12 65 GLN B CA 1
ATOM 1412 C C . GLN B 1 65 ? -8.258 -8.484 2.744 1 94.12 65 GLN B C 1
ATOM 1414 O O . GLN B 1 65 ? -8.055 -9.289 3.658 1 94.12 65 GLN B O 1
ATOM 1419 N N . ASP B 1 66 ? -9.445 -8.227 2.209 1 90.62 66 ASP B N 1
ATOM 1420 C CA . ASP B 1 66 ? -10.641 -8.875 2.74 1 90.62 66 ASP B CA 1
ATOM 1421 C C . ASP B 1 66 ? -10.602 -10.375 2.494 1 90.62 66 ASP B C 1
ATOM 1423 O O . ASP B 1 66 ? -10.961 -11.164 3.373 1 90.62 66 ASP B O 1
ATOM 1427 N N . ARG B 1 67 ? -10.203 -10.805 1.395 1 91.56 67 ARG B N 1
ATOM 1428 C CA . ARG B 1 67 ? -10.148 -12.219 1.047 1 91.56 67 ARG B CA 1
ATOM 1429 C C . ARG B 1 67 ? -9.102 -12.953 1.878 1 91.56 67 ARG B C 1
ATOM 1431 O O . ARG B 1 67 ? -9.258 -14.133 2.191 1 91.56 67 ARG B O 1
ATOM 1438 N N . LEU B 1 68 ? -8.07 -12.297 2.205 1 93.19 68 LEU B N 1
ATOM 1439 C CA . LEU B 1 68 ? -7.012 -12.867 3.033 1 93.19 68 LEU B CA 1
ATOM 1440 C C . LEU B 1 68 ? -7.438 -12.914 4.496 1 93.19 68 LEU B C 1
ATOM 1442 O O . LEU B 1 68 ? -6.84 -13.641 5.297 1 93.19 68 LEU B O 1
ATOM 1446 N N . GLY B 1 69 ? -8.445 -12.023 4.84 1 90.81 69 GLY B N 1
ATOM 1447 C CA . GLY B 1 69 ? -8.945 -11.984 6.207 1 90.81 69 GLY B CA 1
ATOM 1448 C C . GLY B 1 69 ? -8.078 -11.141 7.129 1 90.81 69 GLY B C 1
ATOM 1449 O O . GLY B 1 69 ? -8.031 -11.391 8.336 1 90.81 69 GLY B O 1
ATOM 1450 N N . TYR B 1 70 ? -7.285 -10.258 6.613 1 92.44 70 TYR B N 1
ATOM 1451 C CA . TYR B 1 70 ? -6.43 -9.398 7.426 1 92.44 70 TYR B CA 1
ATOM 1452 C C . TYR B 1 70 ? -7.184 -8.156 7.887 1 92.44 70 TYR B C 1
ATOM 1454 O O . TYR B 1 70 ? -7.891 -7.523 7.102 1 92.44 70 TYR B O 1
ATOM 1462 N N . ASP B 1 71 ? -7.105 -7.738 9.023 1 89.75 71 ASP B N 1
ATOM 1463 C CA . ASP B 1 71 ? -7.734 -6.535 9.562 1 89.75 71 ASP B CA 1
ATOM 1464 C C . ASP B 1 71 ? -6.859 -5.305 9.32 1 89.75 71 ASP B C 1
ATOM 1466 O O . ASP B 1 71 ? -7.371 -4.191 9.188 1 89.75 71 ASP B O 1
ATOM 1470 N N . ARG B 1 72 ? -5.539 -5.594 9.266 1 92.94 72 ARG B N 1
ATOM 1471 C CA . ARG B 1 72 ? -4.59 -4.5 9.086 1 92.94 72 ARG B CA 1
ATOM 1472 C C . ARG B 1 72 ? -4.074 -4.449 7.656 1 92.94 72 ARG B C 1
ATOM 1474 O O . ARG B 1 72 ? -3.555 -5.445 7.141 1 92.94 72 ARG B O 1
ATOM 1481 N N . PRO B 1 73 ? -4.16 -3.311 7.016 1 95.62 73 PRO B N 1
ATOM 1482 C CA . PRO B 1 73 ? -3.676 -3.191 5.637 1 95.62 73 PRO B CA 1
ATOM 1483 C C . PRO B 1 73 ? -2.195 -3.537 5.5 1 95.62 73 PRO B C 1
ATOM 1485 O O . PRO B 1 73 ? -1.772 -4.059 4.465 1 95.62 73 PRO B O 1
ATOM 1488 N N . SER B 1 74 ? -1.392 -3.318 6.48 1 96.06 74 SER B N 1
ATOM 1489 C CA . SER B 1 74 ? 0.037 -3.613 6.426 1 96.06 74 SER B CA 1
ATOM 1490 C C . SER B 1 74 ? 0.287 -5.102 6.195 1 96.06 74 SER B C 1
ATOM 1492 O O . SER B 1 74 ? 1.249 -5.477 5.527 1 96.06 74 SER B O 1
ATOM 1494 N N . LYS B 1 75 ? -0.564 -5.887 6.836 1 97.25 75 LYS B N 1
ATOM 1495 C CA . LYS B 1 75 ? -0.42 -7.328 6.656 1 97.25 75 LYS B CA 1
ATOM 1496 C C . LYS B 1 75 ? -0.695 -7.73 5.207 1 97.25 75 LYS B C 1
ATOM 1498 O O . LYS B 1 75 ? -0.018 -8.602 4.66 1 97.25 75 LYS B O 1
ATOM 1503 N N . ALA B 1 76 ? -1.7 -7.199 4.582 1 97.75 76 ALA B N 1
ATOM 1504 C CA . ALA B 1 76 ? -1.984 -7.445 3.17 1 97.75 76 ALA B CA 1
ATOM 1505 C C . ALA B 1 76 ? -0.827 -6.984 2.289 1 97.75 76 ALA B C 1
ATOM 1507 O O . ALA B 1 76 ? -0.447 -7.68 1.342 1 97.75 76 ALA B O 1
ATOM 1508 N N . MET B 1 77 ? -0.33 -5.848 2.611 1 98.31 77 MET B N 1
ATOM 1509 C CA . MET B 1 77 ? 0.805 -5.34 1.845 1 98.31 77 MET B CA 1
ATOM 1510 C C . MET B 1 77 ? 2.01 -6.27 1.978 1 98.31 77 MET B C 1
ATOM 1512 O O . MET B 1 77 ? 2.715 -6.52 0.999 1 98.31 77 MET B O 1
ATOM 1516 N N . ASP B 1 78 ? 2.277 -6.734 3.24 1 97.44 78 ASP B N 1
ATOM 1517 C CA . ASP B 1 78 ? 3.35 -7.703 3.449 1 97.44 78 ASP B CA 1
ATOM 1518 C C . ASP B 1 78 ? 3.145 -8.945 2.584 1 97.44 78 ASP B C 1
ATOM 1520 O O . ASP B 1 78 ? 4.109 -9.5 2.053 1 97.44 78 ASP B O 1
ATOM 1524 N N . TRP B 1 79 ? 1.91 -9.414 2.521 1 97.69 79 TRP B N 1
ATOM 1525 C CA . TRP B 1 79 ? 1.573 -10.539 1.651 1 97.69 79 TRP B CA 1
ATOM 1526 C C . TRP B 1 79 ? 1.941 -10.234 0.203 1 97.69 79 TRP B C 1
ATOM 1528 O O . TRP B 1 79 ? 2.559 -11.062 -0.473 1 97.69 79 TRP B O 1
ATOM 1538 N N . PHE B 1 80 ? 1.612 -9.039 -0.344 1 98.19 80 PHE B N 1
ATOM 1539 C CA . PHE B 1 80 ? 1.98 -8.625 -1.693 1 98.19 80 PHE B CA 1
ATOM 1540 C C . PHE B 1 80 ? 3.494 -8.641 -1.871 1 98.19 80 PHE B C 1
ATOM 1542 O O . PHE B 1 80 ? 4 -9.141 -2.877 1 98.19 80 PHE B O 1
ATOM 1549 N N . ILE B 1 81 ? 4.211 -8.125 -0.89 1 97.25 81 ILE B N 1
ATOM 1550 C CA . ILE B 1 81 ? 5.668 -8.062 -0.939 1 97.25 81 ILE B CA 1
ATOM 1551 C C . ILE B 1 81 ? 6.238 -9.477 -1.006 1 97.25 81 ILE B C 1
ATOM 1553 O O . ILE B 1 81 ? 7.172 -9.742 -1.77 1 97.25 81 ILE B O 1
ATOM 1557 N N . ASN B 1 82 ? 5.672 -10.352 -0.244 1 97.62 82 ASN B N 1
ATOM 1558 C CA . ASN B 1 82 ? 6.125 -11.734 -0.248 1 97.62 82 ASN B CA 1
ATOM 1559 C C . ASN B 1 82 ? 5.859 -12.406 -1.593 1 97.62 82 ASN B C 1
ATOM 1561 O O . ASN B 1 82 ? 6.695 -13.164 -2.09 1 97.62 82 ASN B O 1
ATOM 1565 N N . LYS B 1 83 ? 4.664 -12.133 -2.15 1 97.38 83 LYS B N 1
ATOM 1566 C CA . LYS B 1 83 ? 4.316 -12.727 -3.438 1 97.38 83 LYS B CA 1
ATOM 1567 C C . LYS B 1 83 ? 5.184 -12.164 -4.559 1 97.38 83 LYS B C 1
ATOM 1569 O O . LYS B 1 83 ? 5.469 -12.852 -5.539 1 97.38 83 LYS B O 1
ATOM 1574 N N . ALA B 1 84 ? 5.633 -10.984 -4.367 1 97.25 84 ALA B N 1
ATOM 1575 C CA . ALA B 1 84 ? 6.418 -10.328 -5.406 1 97.25 84 ALA B CA 1
ATOM 1576 C C . ALA B 1 84 ? 7.914 -10.469 -5.137 1 97.25 84 ALA B C 1
ATOM 1578 O O . ALA B 1 84 ? 8.734 -9.883 -5.848 1 97.25 84 ALA B O 1
ATOM 1579 N N . LYS B 1 85 ? 8.32 -11.227 -4.16 1 96.38 85 LYS B N 1
ATOM 1580 C CA . LYS B 1 85 ? 9.695 -11.273 -3.676 1 96.38 85 LYS B CA 1
ATOM 1581 C C . LYS B 1 85 ? 10.664 -11.602 -4.809 1 96.38 85 LYS B C 1
ATOM 1583 O O . LYS B 1 85 ? 11.688 -10.93 -4.98 1 96.38 85 LYS B O 1
ATOM 1588 N N . PRO B 1 86 ? 10.43 -12.688 -5.691 1 95.06 86 PRO B N 1
ATOM 1589 C CA . PRO B 1 86 ? 11.367 -12.969 -6.781 1 95.06 86 PRO B CA 1
ATOM 1590 C C . PRO B 1 86 ? 11.555 -11.781 -7.719 1 95.06 86 PRO B C 1
ATOM 1592 O O . PRO B 1 86 ? 12.672 -11.531 -8.18 1 95.06 86 PRO B O 1
ATOM 1595 N N . ALA B 1 87 ? 10.492 -11.117 -8 1 95.94 87 ALA B N 1
ATOM 1596 C CA . ALA B 1 87 ? 10.555 -9.969 -8.898 1 95.94 87 ALA B CA 1
ATOM 1597 C C . ALA B 1 87 ? 11.289 -8.797 -8.242 1 95.94 87 ALA B C 1
ATOM 1599 O O . ALA B 1 87 ? 12.008 -8.055 -8.906 1 95.94 87 ALA B O 1
ATOM 1600 N N . ILE B 1 88 ? 11.039 -8.609 -6.941 1 94.75 88 ILE B N 1
ATOM 1601 C CA . ILE B 1 88 ? 11.711 -7.547 -6.203 1 94.75 88 ILE B CA 1
ATOM 1602 C C . ILE B 1 88 ? 13.219 -7.797 -6.191 1 94.75 88 ILE B C 1
ATOM 1604 O O . ILE B 1 88 ? 14.008 -6.863 -6.371 1 94.75 88 ILE B O 1
ATOM 1608 N N . ASP B 1 89 ? 13.633 -9.047 -5.98 1 93.62 89 ASP B N 1
ATOM 1609 C CA . ASP B 1 89 ? 15.055 -9.398 -5.961 1 93.62 89 ASP B CA 1
ATOM 1610 C C . ASP B 1 89 ? 15.711 -9.125 -7.312 1 93.62 89 ASP B C 1
ATOM 1612 O O . ASP B 1 89 ? 16.875 -8.75 -7.371 1 93.62 89 ASP B O 1
ATOM 1616 N N . GLU B 1 90 ? 14.984 -9.336 -8.359 1 92.62 90 GLU B N 1
ATOM 1617 C CA . GLU B 1 90 ? 15.5 -9.047 -9.695 1 92.62 90 GLU B CA 1
ATOM 1618 C C . GLU B 1 90 ? 15.75 -7.555 -9.883 1 92.62 90 GLU B C 1
ATOM 1620 O O . GLU B 1 90 ? 16.688 -7.156 -10.578 1 92.62 90 GLU B O 1
ATOM 1625 N N . LEU B 1 91 ? 14.867 -6.684 -9.32 1 90.56 91 LEU B N 1
ATOM 1626 C CA . LEU B 1 91 ? 15.055 -5.238 -9.391 1 90.56 91 LEU B CA 1
ATOM 1627 C C . LEU B 1 91 ? 16.375 -4.832 -8.734 1 90.56 91 LEU B C 1
ATOM 1629 O O . LEU B 1 91 ? 17.062 -3.926 -9.219 1 90.56 91 LEU B O 1
ATOM 1633 N N . LYS B 1 92 ? 16.672 -5.461 -7.633 1 82.69 92 LYS B N 1
ATOM 1634 C CA . LYS B 1 92 ? 17.875 -5.16 -6.871 1 82.69 92 LYS B CA 1
ATOM 1635 C C . LYS B 1 92 ? 19.125 -5.527 -7.656 1 82.69 92 LYS B C 1
ATOM 1637 O O . LYS B 1 92 ? 20.156 -4.836 -7.574 1 82.69 92 LYS B O 1
ATOM 1642 N N . LYS B 1 93 ? 19.141 -6.645 -8.367 1 82.38 93 LYS B N 1
ATOM 1643 C CA . LYS B 1 93 ? 20.281 -7.09 -9.164 1 82.38 93 LYS B CA 1
ATOM 1644 C C . LYS B 1 93 ? 20.547 -6.133 -10.32 1 82.38 93 LYS B C 1
ATOM 1646 O O . LYS B 1 93 ? 21.703 -5.93 -10.703 1 82.38 93 LYS B O 1
ATOM 1651 N N . ARG B 1 94 ? 19.562 -5.656 -10.867 1 76.19 94 ARG B N 1
ATOM 1652 C CA . ARG B 1 94 ? 19.719 -4.742 -11.992 1 76.19 94 ARG B CA 1
ATOM 1653 C C . ARG B 1 94 ? 20.391 -3.447 -11.555 1 76.19 94 ARG B C 1
ATOM 1655 O O . ARG B 1 94 ? 21.172 -2.859 -12.305 1 76.19 94 ARG B O 1
ATOM 1662 N N . THR B 1 95 ? 20.078 -2.955 -10.445 1 62.94 95 THR B N 1
ATOM 1663 C CA . THR B 1 95 ? 20.656 -1.712 -9.953 1 62.94 95 THR B CA 1
ATOM 1664 C C . THR B 1 95 ? 22.125 -1.915 -9.57 1 62.94 95 THR B C 1
ATOM 1666 O O . THR B 1 95 ? 22.953 -1.01 -9.734 1 62.94 95 THR B O 1
ATOM 1669 N N . HIS B 1 96 ? 22.438 -3.027 -9.016 1 60.41 96 HIS B N 1
ATOM 1670 C CA . HIS B 1 96 ? 23.828 -3.295 -8.68 1 60.41 96 HIS B CA 1
ATOM 1671 C C . HIS B 1 96 ? 24.672 -3.516 -9.93 1 60.41 96 HIS B C 1
ATOM 1673 O O . HIS B 1 96 ? 25.859 -3.18 -9.961 1 60.41 96 HIS B O 1
ATOM 1679 N N . GLY B 1 97 ? 24.062 -4.109 -10.914 1 52.06 97 GLY B N 1
ATOM 1680 C CA . GLY B 1 97 ? 24.891 -4.359 -12.086 1 52.06 97 GLY B CA 1
ATOM 1681 C C . GLY B 1 97 ? 25.297 -3.094 -12.82 1 52.06 97 GLY B C 1
ATOM 1682 O O . GLY B 1 97 ? 26.172 -3.123 -13.688 1 52.06 97 GLY B O 1
ATOM 1683 N N . GLN B 1 98 ? 24.422 -2.111 -12.797 1 49.31 98 GLN B N 1
ATOM 1684 C CA . GLN B 1 98 ? 24.844 -1.007 -13.648 1 49.31 98 GLN B CA 1
ATOM 1685 C C . GLN B 1 98 ? 26.047 -0.286 -13.055 1 49.31 98 GLN B C 1
ATOM 1687 O O . GLN B 1 98 ? 26.656 0.566 -13.711 1 49.31 98 GLN B O 1
ATOM 1692 N N . SER B 1 99 ? 26.219 -0.433 -11.797 1 44.75 99 SER B N 1
ATOM 1693 C CA . SER B 1 99 ? 27.375 0.355 -11.367 1 44.75 99 SER B CA 1
ATOM 1694 C C . SER B 1 99 ? 28.672 -0.192 -11.953 1 44.75 99 SER B C 1
ATOM 1696 O O . SER B 1 99 ? 29.734 0.427 -11.82 1 44.75 99 SER B O 1
ATOM 1698 N N . SER B 1 100 ? 28.625 -1.45 -12.219 1 42.28 100 SER B N 1
ATOM 1699 C CA . SER B 1 100 ? 30 -1.872 -12.43 1 42.28 100 SER B CA 1
ATOM 1700 C C . SER B 1 100 ? 30.609 -1.202 -13.656 1 42.28 100 SER B C 1
ATOM 1702 O O . SER B 1 100 ? 31.828 -1.1 -13.781 1 42.28 100 SER B O 1
ATOM 1704 N N . SER B 1 101 ? 29.797 -1.167 -14.695 1 39.44 101 SER B N 1
ATOM 1705 C CA . SER B 1 101 ? 30.672 -1.06 -15.852 1 39.44 101 SER B CA 1
ATOM 1706 C C . SER B 1 101 ? 31.125 0.379 -16.062 1 39.44 101 SER B C 1
ATOM 1708 O O . SER B 1 101 ? 31.516 0.753 -17.172 1 39.44 101 SER B O 1
ATOM 1710 N N . HIS B 1 102 ? 30.781 1.332 -15.172 1 38.59 102 HIS B N 1
ATOM 1711 C CA . HIS B 1 102 ? 31.359 2.582 -15.648 1 38.59 102 HIS B CA 1
ATOM 1712 C C . HIS B 1 102 ? 32.875 2.529 -15.609 1 38.59 102 HIS B C 1
ATOM 1714 O O . HIS B 1 102 ? 33.5 2.725 -14.555 1 38.59 102 HIS B O 1
ATOM 1720 N N . GLY B 1 103 ? 33.438 1.501 -16.172 1 33.91 103 GLY B N 1
ATOM 1721 C CA . GLY B 1 103 ? 34.875 1.408 -16.328 1 33.91 103 GLY B CA 1
ATOM 1722 C C . GLY B 1 103 ? 35.5 2.705 -16.781 1 33.91 103 GLY B C 1
ATOM 1723 O O . GLY B 1 103 ? 36.375 3.266 -16.078 1 33.91 103 GLY B O 1
ATOM 1724 N N . ASN B 1 104 ? 36.031 2.754 -18.094 1 34.78 104 ASN B N 1
ATOM 1725 C CA . ASN B 1 104 ? 37.312 3.09 -18.672 1 34.78 104 ASN B CA 1
ATOM 1726 C C . ASN B 1 104 ? 37.438 4.582 -18.969 1 34.78 104 ASN B C 1
ATOM 1728 O O . ASN B 1 104 ? 36.781 5.086 -19.906 1 34.78 104 ASN B O 1
ATOM 1732 N N . ALA B 1 105 ? 37.25 5.461 -18.016 1 34.69 105 ALA B N 1
ATOM 1733 C CA . ALA B 1 105 ? 37.656 6.824 -18.359 1 34.69 105 ALA B CA 1
ATOM 1734 C C . ALA B 1 105 ? 39.031 6.848 -18.969 1 34.69 105 ALA B C 1
ATOM 1736 O O . ALA B 1 105 ? 39.938 6.176 -18.484 1 34.69 105 ALA B O 1
ATOM 1737 N N . PRO B 1 106 ? 39.156 7.051 -20.344 1 36.66 106 PRO B N 1
ATOM 1738 C CA . PRO B 1 106 ? 40.469 7.184 -20.984 1 36.66 106 PRO B CA 1
ATOM 1739 C C . PRO B 1 106 ? 41.344 8.25 -20.328 1 36.66 106 PRO B C 1
ATOM 1741 O O . PRO B 1 106 ? 40.812 9.289 -19.906 1 36.66 106 PRO B O 1
ATOM 1744 N N . SER B 1 107 ? 42.25 7.902 -19.391 1 38.94 107 SER B N 1
ATOM 1745 C CA . SER B 1 107 ? 43.344 8.727 -18.906 1 38.94 107 SER B CA 1
ATOM 1746 C C . SER B 1 107 ? 44.094 9.406 -20.062 1 38.94 107 SER B C 1
ATOM 1748 O O . SER B 1 107 ? 44.656 8.734 -20.922 1 38.94 107 SER B O 1
ATOM 1750 N N . PHE B 1 108 ? 43.562 10.422 -20.797 1 38.03 108 PHE B N 1
ATOM 1751 C CA . PHE B 1 108 ? 44.281 11.203 -21.797 1 38.03 108 PHE B CA 1
ATOM 1752 C C . PHE B 1 108 ? 45.594 11.766 -21.203 1 38.03 108 PHE B C 1
ATOM 1754 O O . PHE B 1 108 ? 45.562 12.758 -20.469 1 38.03 108 PHE B O 1
ATOM 1761 N N . TRP B 1 109 ? 46.438 11.062 -20.344 1 37.06 109 TRP B N 1
ATOM 1762 C CA . TRP B 1 109 ? 47.719 11.664 -20.062 1 37.06 109 TRP B CA 1
ATOM 1763 C C . TRP B 1 109 ? 48.562 11.781 -21.344 1 37.06 109 TRP B C 1
ATOM 1765 O O . TRP B 1 109 ? 49.094 10.781 -21.844 1 37.06 109 TRP B O 1
ATOM 1775 N N . GLY B 1 110 ? 48.062 12.141 -22.547 1 28.05 110 GLY B N 1
ATOM 1776 C CA . GLY B 1 110 ? 49.125 12.242 -23.531 1 28.05 110 GLY B CA 1
ATOM 1777 C C . GLY B 1 110 ? 50.344 13.016 -23.031 1 28.05 110 GLY B C 1
ATOM 1778 O O . GLY B 1 110 ? 50.25 13.797 -22.078 1 28.05 110 GLY B O 1
ATOM 1779 N N . ASP B 1 111 ? 51.688 12.828 -23.75 1 28.31 111 ASP B N 1
ATOM 1780 C CA . ASP B 1 111 ? 53 13.492 -23.828 1 28.31 111 ASP B CA 1
ATOM 1781 C C . ASP B 1 111 ? 52.844 14.992 -24.062 1 28.31 111 ASP B C 1
ATOM 1783 O O . ASP B 1 111 ? 51.906 15.422 -24.75 1 28.31 111 ASP B O 1
#

Secondary structure (DSSP, 8-state):
-----EEEEEEETTEEEEEEEETTEEEEEETT-SS-PPEEE-SSSEE-SEEE--HHHHHHHHHHHHHHT-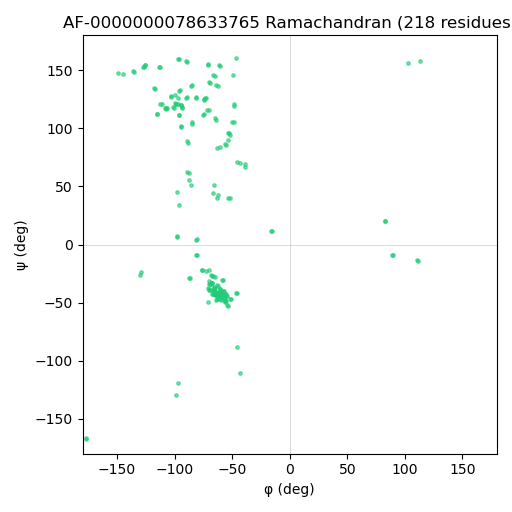SSHHHHHHHHHHHTHHHHHHHHHHHHHHTTTTT--------/-----EEEEEEETTEEEEEEEETTEEEEEETT-SS-PPEEE-SSSEE-SEEE--HHHHHHHHHHHHHHT-SSHHHHHHHHHHHTHHHHHHHHHHHHHTTTT----------

pLDDT: mean 70.41, std 22.48, range [27.09, 98.31]

Foldseek 3Di:
DPQPFDWDWDQDPQAIWIWTDGVQWIWTAGDPDPVRAIWIGGDPDTHRPDDDDDPVVVVVLVVQCVVVPHPDSVVSVVVVCVVCVVVVVVVVVVVVVVVPPPPDPPPPPDD/DPQPFDWDWDQDPQAIWIWTDGVQWIWTAGDPDPVRAIWIGGDPDTHRPDDDDDPVVVVVLVVQCVVVPHPDSVVSVVVVCVVCVVVVVVVVVVVVVVPPPPDDPPPPPDD

Solvent-accessible surface area (backbone atoms only — not comparable to full-atom values): 12700 Å² total; per-residue (Å²): 132,81,82,69,65,50,74,44,77,46,78,49,98,91,35,48,29,40,34,32,41,44,88,69,26,31,38,39,29,60,50,82,45,84,68,74,63,54,31,24,22,37,94,84,49,78,35,69,32,51,47,59,33,48,64,71,55,35,21,50,53,51,42,52,22,56,73,73,67,49,91,49,61,35,58,38,48,51,50,35,50,61,55,25,38,73,63,54,54,50,55,54,52,54,61,59,55,60,62,62,67,77,58,83,71,79,79,80,73,74,134,132,81,80,70,65,48,72,44,75,46,80,47,97,91,37,47,27,39,32,32,41,43,90,70,24,32,37,39,30,58,49,83,45,84,68,74,64,53,32,25,22,39,92,82,51,76,36,69,32,53,49,61,33,47,65,72,54,34,20,49,53,52,43,51,22,56,74,72,67,49,91,48,62,34,58,39,50,50,50,35,51,60,56,24,38,73,62,53,53,52,55,54,52,54,62,58,57,61,63,59,69,76,61,80,72,79,78,81,72,74,136

Organism: Amborella trichopoda (NCBI:txid13333)

Sequence (222 aa):
LENQRRRLSFQSRGGEREIVEVEGGHIVRAIGRKDGHSKVCTVCWPRDRCVRLAAHTAIQFYDVQDRLGYDRPSKAMDWFINKAKPAIDELKKRTHGQSSSHGNAPSFWGDLENQRRRLSFQSRGGEREIVEVEGGHIVRAIGRKDGHSKVCTVCWPRDRCVRLAAHTAIQFYDVQDRLGYDRPSKAMDWFINKAKPAIDELKKRTHGQSSSHGNAPSFWGD

Radius of gyration: 23.52 Å; Cα contacts (8 Å, |Δi|>4): 304; chains: 2; bounding box: 97×62×44 Å